Protein AF-A0AA39JRT5-F1 (afdb_monomer_lite)

Sequence (228 aa):
MVNWKDATIIAEQYLGVAKVTHFCAGVFLWEFLSTMDYEFTIYTRKRPFRWTLIIYLLTRYATLGAMLCYLIGFNDRIEFDCKAWLETTYAHHETAWDLASRTCIAKNTAENALNCITTFVTDFVLLLSMLSGILRTKNDQSLWRLLYRQGVVWTALATVAEVPELVRYFSSAALLVDTKLPWKIFLNLNLNDPMNLMFQPVAMTILNIAATRLYRDLALSASPNSMP

Foldseek 3Di:
DDDQPDPVNLLVLVVVLLVLLVVLLVLLVVLVVVLVVVVVCVVVVVDDDDPVVVVLVCLSVVLNVLSVLSNVQLDLPDDDDLVVSCCVNLNDFDWDQDPVNSHIDTPPCLVCVVVLVVVLVVLVVQLVVLVVVLVPDDDDPVVSCLSCVQPNVLSVVLSVLSVVLVLANCLVVVPPDPDPDPSVVSNPDPHHPSVNSNSVSVSSSSVSSSSSSSVSVVVLVPDPVPDD

Structure (mmCIF, N/CA/C/O backbone):
data_AF-A0AA39JRT5-F1
#
_entry.id   AF-A0AA39JRT5-F1
#
loop_
_atom_site.group_PDB
_atom_site.id
_atom_site.type_symbol
_atom_site.label_atom_id
_atom_site.label_alt_id
_atom_site.label_comp_id
_atom_site.label_asym_id
_atom_site.label_entity_id
_atom_site.label_seq_id
_atom_site.pdbx_PDB_ins_code
_atom_site.Cartn_x
_atom_site.Cartn_y
_atom_site.Cartn_z
_atom_site.occupancy
_atom_site.B_iso_or_equiv
_atom_site.auth_seq_id
_atom_site.auth_comp_id
_atom_site.auth_asym_id
_atom_site.auth_atom_id
_atom_site.pdbx_PDB_model_num
ATOM 1 N N . MET A 1 1 ? 15.170 -19.629 -26.206 1.00 62.22 1 MET A N 1
ATOM 2 C CA . MET A 1 1 ? 14.964 -19.124 -24.829 1.00 62.22 1 MET A CA 1
ATOM 3 C C . MET A 1 1 ? 14.633 -17.646 -24.933 1.00 62.22 1 MET A C 1
ATOM 5 O O . MET A 1 1 ? 15.277 -16.974 -25.726 1.00 62.22 1 MET A O 1
ATOM 9 N N . VAL A 1 2 ? 13.607 -17.166 -24.227 1.00 72.25 2 VAL A N 1
ATOM 10 C CA . VAL A 1 2 ? 13.198 -15.749 -24.260 1.00 72.25 2 VAL A CA 1
ATOM 11 C C . VAL A 1 2 ? 14.279 -14.897 -23.589 1.00 72.25 2 VAL A C 1
ATOM 13 O O . VAL A 1 2 ? 14.759 -15.258 -22.514 1.00 72.25 2 VAL A O 1
ATOM 16 N N . ASN A 1 3 ? 14.689 -13.795 -24.222 1.00 77.38 3 ASN A N 1
ATOM 17 C CA . ASN A 1 3 ? 15.657 -12.870 -23.637 1.00 77.38 3 ASN A CA 1
ATOM 18 C C . ASN A 1 3 ? 14.938 -11.861 -22.730 1.00 77.38 3 ASN A C 1
ATOM 20 O O . ASN A 1 3 ? 14.440 -10.846 -23.193 1.00 77.38 3 ASN A O 1
ATOM 24 N N . TRP A 1 4 ? 14.920 -12.120 -21.425 1.00 74.94 4 TRP A N 1
ATOM 25 C CA . TRP A 1 4 ? 14.256 -11.273 -20.423 1.00 74.94 4 TRP A CA 1
ATOM 26 C C . TRP A 1 4 ? 14.857 -9.870 -20.246 1.00 74.94 4 TRP A C 1
ATOM 28 O O . TRP A 1 4 ? 14.295 -9.062 -19.513 1.00 74.94 4 TRP A O 1
ATOM 38 N N . LYS A 1 5 ? 15.996 -9.585 -20.888 1.00 74.75 5 LYS A N 1
ATOM 39 C CA . LYS A 1 5 ? 16.650 -8.269 -20.888 1.00 74.75 5 LYS A CA 1
ATOM 40 C C . LYS A 1 5 ? 16.412 -7.483 -22.180 1.00 74.75 5 LYS A C 1
ATOM 42 O O . LYS A 1 5 ? 16.983 -6.408 -22.337 1.00 74.75 5 LYS A O 1
ATOM 47 N N . ASP A 1 6 ? 15.626 -8.017 -23.115 1.00 83.19 6 ASP A N 1
ATOM 48 C CA . ASP A 1 6 ? 15.288 -7.300 -24.341 1.00 83.19 6 ASP A CA 1
ATOM 49 C C . ASP A 1 6 ? 14.326 -6.142 -24.055 1.00 83.19 6 ASP A C 1
ATOM 51 O O . ASP A 1 6 ? 13.304 -6.339 -23.397 1.00 83.19 6 ASP A O 1
ATOM 55 N N . ALA A 1 7 ? 14.639 -4.953 -24.578 1.00 80.31 7 ALA A N 1
ATOM 56 C CA . ALA A 1 7 ? 13.930 -3.703 -24.296 1.00 80.31 7 ALA A CA 1
ATOM 57 C C . ALA A 1 7 ? 12.426 -3.789 -24.605 1.00 80.31 7 ALA A C 1
ATOM 59 O O .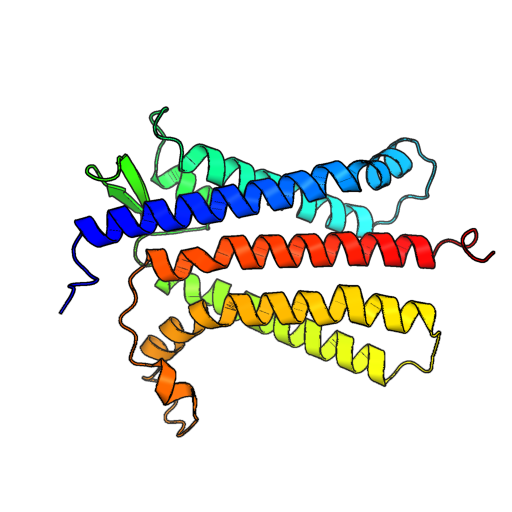 ALA A 1 7 ? 11.612 -3.249 -23.859 1.00 80.31 7 ALA A O 1
ATOM 60 N N . THR A 1 8 ? 12.055 -4.524 -25.659 1.00 81.81 8 THR A N 1
ATOM 61 C CA . THR A 1 8 ? 10.650 -4.718 -26.047 1.00 81.81 8 THR A CA 1
ATOM 62 C C . THR A 1 8 ? 9.861 -5.489 -24.984 1.00 81.81 8 THR A C 1
ATOM 64 O O . THR A 1 8 ? 8.770 -5.079 -24.596 1.00 81.81 8 THR A O 1
ATOM 67 N N . ILE A 1 9 ? 10.455 -6.546 -24.424 1.00 84.69 9 ILE A N 1
ATOM 68 C CA . ILE A 1 9 ? 9.854 -7.359 -23.361 1.00 84.69 9 ILE A CA 1
ATOM 69 C C . ILE A 1 9 ? 9.751 -6.550 -22.065 1.00 84.69 9 ILE A C 1
ATOM 71 O O . ILE A 1 9 ? 8.745 -6.642 -21.363 1.00 84.69 9 ILE A O 1
ATOM 75 N N . ILE A 1 10 ? 10.761 -5.729 -21.754 1.00 82.00 10 ILE A N 1
ATOM 76 C CA . ILE A 1 10 ? 10.726 -4.832 -20.589 1.00 82.00 10 ILE A CA 1
ATOM 77 C C . ILE A 1 10 ? 9.523 -3.884 -20.694 1.00 82.00 10 ILE A C 1
ATOM 79 O O . ILE A 1 10 ? 8.734 -3.788 -19.753 1.00 82.00 10 ILE A O 1
ATOM 83 N N . ALA A 1 11 ? 9.357 -3.227 -21.844 1.00 79.31 11 ALA A N 1
ATOM 84 C CA . ALA A 1 11 ? 8.251 -2.312 -22.115 1.00 79.31 11 ALA A CA 1
ATOM 85 C C . ALA A 1 11 ? 6.877 -2.990 -21.950 1.00 79.31 11 ALA A C 1
ATOM 87 O O . ALA A 1 11 ? 6.003 -2.467 -21.255 1.00 79.31 11 ALA A O 1
ATOM 88 N N . GLU A 1 12 ? 6.696 -4.187 -22.515 1.00 83.38 12 GLU A N 1
ATOM 89 C CA . GLU A 1 12 ? 5.461 -4.965 -22.353 1.00 83.38 12 GLU A CA 1
ATOM 90 C C . GLU A 1 12 ? 5.180 -5.332 -20.886 1.00 83.38 12 GLU A C 1
ATOM 92 O O . GLU A 1 12 ? 4.033 -5.284 -20.432 1.00 83.38 12 GLU A O 1
ATOM 97 N N . GLN A 1 13 ? 6.216 -5.654 -20.108 1.00 85.69 13 GLN A N 1
ATOM 98 C CA . GLN A 1 13 ? 6.079 -5.961 -18.684 1.00 85.69 13 GLN A CA 1
ATOM 99 C C . GLN A 1 13 ? 5.650 -4.739 -17.860 1.00 85.69 13 GLN A C 1
ATOM 101 O O . GLN A 1 13 ? 4.811 -4.886 -16.969 1.00 85.69 13 GLN A O 1
ATOM 106 N N . TYR A 1 14 ? 6.140 -3.534 -18.173 1.00 82.44 14 TYR A N 1
ATOM 107 C CA . TYR A 1 14 ? 5.684 -2.302 -17.513 1.00 82.44 14 TYR A CA 1
ATOM 108 C C . TYR A 1 14 ? 4.206 -2.003 -17.773 1.00 82.44 14 TYR A C 1
ATOM 110 O O . TYR A 1 14 ? 3.519 -1.529 -16.870 1.00 82.44 14 TYR A O 1
ATOM 118 N N . LEU A 1 15 ? 3.673 -2.347 -18.950 1.00 83.75 15 LEU A N 1
ATOM 119 C CA . LEU A 1 15 ? 2.225 -2.283 -19.187 1.00 83.75 15 LEU A CA 1
ATOM 120 C C . LEU A 1 15 ? 1.460 -3.253 -18.274 1.00 83.75 15 LEU A C 1
ATOM 122 O O . LEU A 1 15 ? 0.358 -2.944 -17.819 1.00 83.75 15 LEU A O 1
ATOM 126 N N . GLY A 1 16 ? 2.039 -4.421 -17.986 1.00 87.12 16 GLY A N 1
ATOM 127 C CA . GLY A 1 16 ? 1.523 -5.353 -16.984 1.00 87.12 16 GLY A CA 1
ATOM 128 C C . GLY A 1 16 ? 1.487 -4.736 -15.585 1.00 87.12 16 GLY A C 1
ATOM 129 O O . GLY A 1 16 ? 0.437 -4.758 -14.941 1.00 87.12 16 GLY A O 1
ATOM 130 N N . VAL A 1 17 ? 2.593 -4.121 -15.154 1.00 84.94 17 VAL A N 1
ATOM 131 C CA . VAL A 1 17 ? 2.682 -3.398 -13.872 1.00 84.94 17 VAL A CA 1
ATOM 132 C C . VAL A 1 17 ? 1.624 -2.301 -13.804 1.00 84.94 17 VAL A C 1
ATOM 134 O O . VAL A 1 17 ? 0.857 -2.261 -12.848 1.00 84.94 17 VAL A O 1
ATOM 137 N N . ALA A 1 18 ? 1.497 -1.476 -14.846 1.00 85.44 18 ALA A N 1
ATOM 138 C CA . ALA A 1 18 ? 0.488 -0.425 -14.905 1.00 85.44 18 ALA A CA 1
ATOM 139 C C . ALA A 1 18 ? -0.929 -0.990 -14.714 1.00 85.44 18 ALA A C 1
ATOM 141 O O . ALA A 1 18 ? -1.688 -0.469 -13.898 1.00 85.44 18 ALA A O 1
ATOM 142 N N . LYS A 1 19 ? -1.288 -2.085 -15.398 1.00 88.88 19 LYS A N 1
ATOM 143 C CA . LYS A 1 19 ? -2.608 -2.727 -15.254 1.00 88.88 19 LYS A CA 1
ATOM 144 C C . LYS A 1 19 ? -2.864 -3.237 -13.834 1.00 88.88 19 LYS A C 1
ATOM 146 O O . LYS A 1 19 ? -3.958 -3.024 -13.311 1.00 88.88 19 LYS A O 1
ATOM 151 N N . VAL A 1 20 ? -1.875 -3.877 -13.206 1.00 90.00 20 VAL A N 1
ATOM 152 C CA . VAL A 1 20 ? -1.981 -4.340 -11.810 1.00 90.00 20 VAL A CA 1
ATOM 153 C C . VAL A 1 20 ? -2.154 -3.153 -10.867 1.00 90.00 20 VAL A C 1
ATOM 155 O O . VAL A 1 20 ? -3.069 -3.157 -10.047 1.00 90.00 20 VAL A O 1
ATOM 158 N N . THR A 1 21 ? -1.352 -2.102 -11.033 1.00 88.94 21 THR A N 1
ATOM 159 C CA . THR A 1 21 ? -1.446 -0.882 -10.228 1.00 88.94 21 THR A CA 1
ATOM 160 C C . THR A 1 21 ? -2.815 -0.218 -10.359 1.00 88.94 21 THR A C 1
ATOM 162 O O . THR A 1 21 ? -3.401 0.153 -9.348 1.00 88.94 21 THR A O 1
ATOM 165 N N . HIS A 1 22 ? -3.381 -0.129 -11.567 1.00 90.06 22 HIS A N 1
ATOM 166 C CA . HIS A 1 22 ? -4.728 0.416 -11.778 1.00 90.06 22 HIS A CA 1
ATOM 167 C C . HIS A 1 22 ? -5.809 -0.427 -11.093 1.00 90.06 22 HIS A C 1
ATOM 169 O O . HIS A 1 22 ? -6.730 0.120 -10.484 1.00 90.06 22 HIS A O 1
ATOM 175 N N . PHE A 1 23 ? -5.695 -1.755 -11.162 1.00 93.50 23 PHE A N 1
ATOM 176 C CA . PHE A 1 23 ? -6.609 -2.653 -10.465 1.00 93.50 23 PHE A CA 1
ATOM 177 C C . PHE A 1 23 ? -6.532 -2.457 -8.943 1.00 93.50 23 PHE A C 1
ATOM 179 O O . PHE A 1 23 ? -7.558 -2.242 -8.295 1.00 93.50 23 PHE A O 1
ATOM 186 N N . CYS A 1 24 ? -5.321 -2.452 -8.379 1.00 92.12 24 CYS A N 1
ATOM 187 C CA . CYS A 1 24 ? -5.080 -2.192 -6.960 1.00 92.12 24 CYS A CA 1
ATOM 188 C C . CYS A 1 24 ? -5.594 -0.814 -6.528 1.00 92.12 24 CYS A C 1
ATOM 190 O O . CYS A 1 24 ? -6.249 -0.709 -5.494 1.00 92.12 24 CYS A O 1
ATOM 192 N N . ALA A 1 25 ? -5.379 0.223 -7.342 1.00 91.44 25 ALA A N 1
ATOM 193 C CA . ALA A 1 25 ? -5.886 1.566 -7.086 1.00 91.44 25 ALA A CA 1
ATOM 194 C C . ALA A 1 25 ? -7.421 1.602 -7.048 1.00 91.44 25 ALA A C 1
ATOM 196 O O . ALA A 1 25 ? -7.992 2.242 -6.170 1.00 91.44 25 ALA A O 1
ATOM 197 N N . GLY A 1 26 ? -8.100 0.875 -7.941 1.00 92.69 26 GLY A N 1
ATOM 198 C CA . GLY A 1 26 ? -9.558 0.734 -7.913 1.00 92.69 26 GLY A CA 1
ATOM 199 C C . GLY A 1 26 ? -10.064 0.041 -6.643 1.00 92.69 26 GLY A C 1
ATOM 200 O O . GLY A 1 26 ? -10.996 0.530 -6.006 1.00 92.69 26 GLY A O 1
ATOM 201 N N . VAL A 1 27 ? -9.421 -1.058 -6.234 1.00 93.69 27 VAL A N 1
ATOM 202 C CA . VAL A 1 27 ? -9.748 -1.776 -4.986 1.00 93.69 27 VAL A CA 1
ATOM 203 C C . VAL A 1 27 ? -9.516 -0.889 -3.760 1.00 93.69 27 VAL A C 1
ATOM 205 O O . VAL A 1 27 ? -10.364 -0.822 -2.870 1.00 93.69 27 VAL A O 1
ATOM 208 N N . PHE A 1 28 ? -8.392 -0.174 -3.724 1.00 92.25 28 PHE A N 1
ATOM 209 C CA . PHE A 1 28 ? -8.083 0.782 -2.669 1.00 92.25 28 PHE A CA 1
ATOM 210 C C . PHE A 1 28 ? -9.111 1.913 -2.622 1.00 92.25 28 PHE A C 1
ATOM 212 O O . PHE A 1 28 ? -9.599 2.245 -1.546 1.00 92.25 28 PHE A O 1
ATOM 219 N N . LEU A 1 29 ? -9.462 2.495 -3.772 1.00 93.06 29 LEU A N 1
ATOM 220 C CA . LEU A 1 29 ? -10.428 3.587 -3.855 1.00 93.06 29 LEU A CA 1
ATOM 221 C C . LEU A 1 29 ? -11.813 3.131 -3.394 1.00 93.06 29 LEU A C 1
ATOM 223 O O . LEU A 1 29 ? -12.484 3.858 -2.664 1.00 93.06 29 LEU A O 1
ATOM 227 N N . TRP A 1 30 ? -12.218 1.913 -3.760 1.00 94.00 30 TRP A N 1
ATOM 228 C CA . TRP A 1 30 ? -13.443 1.300 -3.256 1.00 94.00 30 TRP A CA 1
ATOM 229 C C . TRP A 1 30 ? -13.444 1.215 -1.726 1.00 94.00 30 TRP A C 1
ATOM 231 O O . TRP A 1 30 ? -14.400 1.656 -1.089 1.00 94.00 30 TRP A O 1
ATOM 241 N N . GLU A 1 31 ? -12.367 0.705 -1.121 1.00 93.00 31 GLU A N 1
ATOM 242 C CA . GLU A 1 31 ? -12.249 0.652 0.341 1.00 93.00 31 GLU A CA 1
ATOM 243 C C . GLU A 1 31 ? -12.155 2.032 0.989 1.00 93.00 31 GLU A C 1
ATOM 245 O O . GLU A 1 31 ? -12.705 2.268 2.065 1.00 93.00 31 GLU A O 1
ATOM 250 N N . PHE A 1 32 ? -11.502 2.984 0.330 1.00 92.31 32 PHE A N 1
ATOM 251 C CA . PHE A 1 32 ? -11.426 4.353 0.807 1.00 92.31 32 PHE A CA 1
ATOM 252 C C . PHE A 1 32 ? -12.816 4.996 0.853 1.00 92.31 32 PHE A C 1
ATOM 254 O O . PHE A 1 32 ? -13.166 5.619 1.852 1.00 92.31 32 PHE A O 1
ATOM 261 N N . LEU A 1 33 ? -13.633 4.833 -0.185 1.00 93.25 33 LEU A N 1
ATOM 262 C CA . LEU A 1 33 ? -14.974 5.414 -0.219 1.00 93.25 33 LEU A CA 1
ATOM 263 C C . LEU A 1 33 ? -15.929 4.694 0.741 1.00 93.25 33 LEU A C 1
ATOM 265 O O . LEU A 1 33 ? -16.662 5.351 1.477 1.00 93.25 33 LEU A O 1
ATOM 269 N N . SER A 1 34 ? -15.879 3.360 0.806 1.00 91.44 34 SER A N 1
ATOM 270 C CA . SER A 1 34 ? -16.770 2.568 1.667 1.00 91.44 34 SER A CA 1
ATOM 271 C C . SER A 1 34 ? -16.537 2.800 3.166 1.00 91.44 34 SER A C 1
ATOM 273 O O . SER A 1 34 ? -17.429 2.582 3.985 1.00 91.44 34 SER A O 1
ATOM 275 N N . THR A 1 35 ? -15.339 3.243 3.554 1.00 88.75 35 THR A N 1
ATOM 276 C CA . THR A 1 35 ? -14.972 3.474 4.958 1.00 88.75 35 THR A CA 1
ATOM 277 C C . THR A 1 35 ? -14.947 4.955 5.352 1.00 88.75 35 THR A C 1
ATOM 279 O O . THR A 1 35 ? -14.579 5.279 6.484 1.00 88.75 35 THR A O 1
ATOM 282 N N . MET A 1 36 ? -15.351 5.859 4.453 1.00 88.75 36 MET A N 1
ATOM 283 C CA . MET A 1 36 ? -15.374 7.309 4.689 1.00 88.75 36 MET A CA 1
ATOM 284 C C . MET A 1 36 ? -16.403 7.723 5.755 1.00 88.75 36 MET A C 1
ATOM 286 O O . MET A 1 36 ? -16.172 8.679 6.499 1.00 88.75 36 MET A O 1
A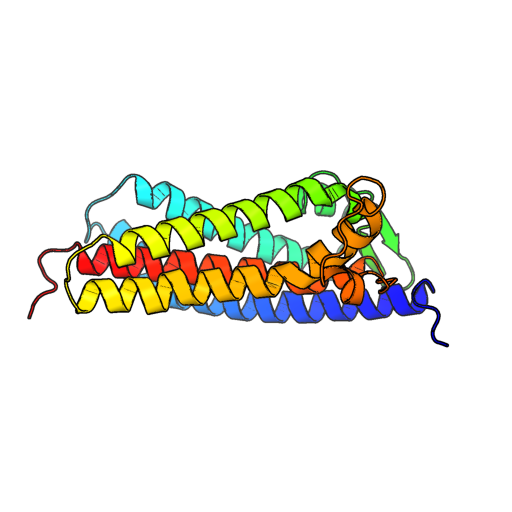TOM 290 N N . ASP A 1 37 ? -17.490 6.960 5.914 1.00 86.94 37 ASP A N 1
ATOM 291 C CA . ASP A 1 37 ? -18.526 7.213 6.927 1.00 86.94 37 ASP A CA 1
ATOM 292 C C . ASP A 1 37 ? -17.951 7.309 8.346 1.00 86.94 37 ASP A C 1
ATOM 294 O O . ASP A 1 37 ? -18.372 8.137 9.158 1.00 86.94 37 ASP A O 1
ATOM 298 N N . TYR A 1 38 ? -16.943 6.484 8.649 1.00 85.69 38 TYR A N 1
ATOM 299 C CA . TYR A 1 38 ? -16.294 6.481 9.955 1.00 85.69 38 TYR A CA 1
ATOM 300 C C . TYR A 1 38 ? -15.618 7.827 10.254 1.00 85.69 38 TYR A C 1
ATOM 302 O O . TYR A 1 38 ? -15.813 8.393 11.332 1.00 85.69 38 TYR A O 1
ATOM 310 N N . GLU A 1 39 ? -14.888 8.385 9.290 1.00 87.62 39 GLU A N 1
ATOM 311 C CA . GLU A 1 39 ? -14.202 9.675 9.431 1.00 87.62 39 GLU A CA 1
ATOM 312 C C . GLU A 1 39 ? -15.197 10.828 9.504 1.00 87.62 39 GLU A C 1
ATOM 314 O O . GLU A 1 39 ? -15.064 11.720 10.347 1.00 87.62 39 GLU A O 1
ATOM 319 N N . PHE A 1 40 ? -16.255 10.765 8.693 1.00 86.38 40 PHE A N 1
ATOM 320 C CA . PHE A 1 40 ? -17.313 11.766 8.713 1.00 86.38 40 PHE A CA 1
ATOM 321 C C . PHE A 1 40 ? -18.019 11.822 10.077 1.00 86.38 40 PHE A C 1
ATOM 323 O O . PHE A 1 40 ? -18.346 12.906 10.569 1.00 86.38 40 PHE A O 1
ATOM 330 N N . THR A 1 41 ? -18.191 10.681 10.761 1.00 85.25 41 THR A N 1
ATOM 331 C CA . THR A 1 41 ? -18.751 10.662 12.127 1.00 85.25 41 THR A CA 1
ATOM 332 C C . THR A 1 41 ? -17.849 11.347 13.159 1.00 85.25 41 THR A C 1
ATOM 334 O O . THR A 1 41 ? -18.345 11.910 14.136 1.00 85.25 41 THR A O 1
ATOM 337 N N . ILE A 1 42 ? -16.531 11.347 12.945 1.00 84.56 42 ILE A N 1
ATOM 338 C CA . ILE A 1 42 ? -15.576 12.042 13.814 1.00 84.56 42 ILE A CA 1
ATOM 339 C C . ILE A 1 42 ? -15.569 13.539 13.508 1.00 84.56 42 ILE A C 1
ATOM 341 O O . ILE A 1 42 ? -15.617 14.351 14.432 1.00 84.56 42 ILE A O 1
ATOM 345 N N . TYR A 1 43 ? -15.581 13.911 12.226 1.00 85.38 43 TYR A N 1
ATOM 346 C CA . TYR A 1 43 ? -15.657 15.310 11.807 1.00 85.38 43 TYR A CA 1
ATOM 347 C C . TYR A 1 43 ? -16.939 15.985 12.318 1.00 85.38 43 TYR A C 1
ATOM 349 O O . TYR A 1 43 ? -16.901 17.091 12.852 1.00 85.38 43 TYR A O 1
ATOM 357 N N . THR A 1 44 ? -18.067 15.267 12.283 1.00 86.62 44 THR A N 1
ATOM 358 C CA . THR A 1 44 ? -19.353 15.704 12.863 1.00 86.62 44 THR A CA 1
ATOM 359 C C . THR A 1 44 ? -19.409 15.624 14.398 1.00 86.62 44 THR A C 1
ATOM 361 O O . THR A 1 44 ? -20.481 15.768 14.982 1.00 86.62 44 THR A O 1
ATOM 364 N N . ARG A 1 45 ? -18.265 15.415 15.073 1.00 79.81 45 ARG A N 1
ATOM 365 C CA . ARG A 1 45 ? -18.104 15.341 16.539 1.00 79.81 45 ARG A CA 1
ATOM 366 C C . ARG A 1 45 ? -18.988 14.304 17.240 1.00 79.81 45 ARG A C 1
ATOM 368 O O . ARG A 1 45 ? -19.218 14.402 18.442 1.00 79.81 45 ARG A O 1
ATOM 375 N N . LYS A 1 46 ? -19.437 13.261 16.536 1.00 79.94 46 LYS A N 1
ATOM 376 C CA . LYS A 1 46 ? -20.198 12.160 17.153 1.00 79.94 46 LYS A CA 1
ATOM 377 C C . LYS A 1 46 ? -19.310 11.207 17.964 1.00 79.94 46 LYS A C 1
ATOM 379 O O . LYS A 1 46 ? -19.828 10.371 18.698 1.00 79.94 46 LYS A O 1
ATOM 384 N N . ARG A 1 47 ? -17.981 11.306 17.834 1.00 78.62 47 ARG A N 1
ATOM 385 C CA . ARG A 1 47 ? -16.981 10.486 18.541 1.00 7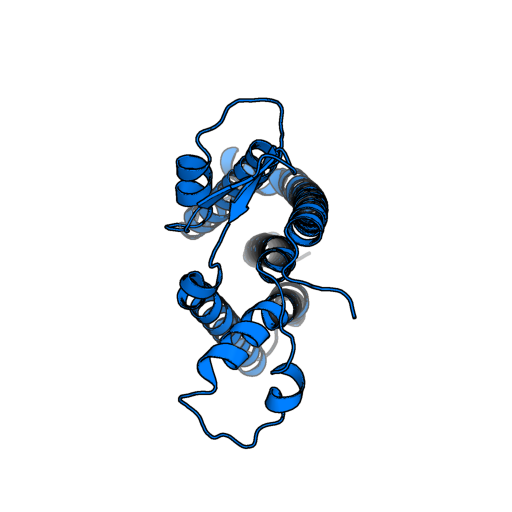8.62 47 ARG A CA 1
ATOM 386 C C . ARG A 1 47 ? -15.826 11.360 19.058 1.00 78.62 47 ARG A C 1
ATOM 388 O O . ARG A 1 47 ? -15.498 12.350 18.405 1.00 78.62 47 ARG A O 1
ATOM 395 N N . PRO A 1 48 ? -15.191 11.011 20.195 1.00 81.00 48 PRO A N 1
ATOM 396 C CA . PRO A 1 48 ? -14.073 11.777 20.740 1.00 81.00 48 PRO A CA 1
ATOM 397 C C . PRO A 1 48 ? -12.812 11.630 19.879 1.00 81.00 48 PRO A C 1
ATOM 399 O O . PRO A 1 48 ? -12.505 10.549 19.374 1.00 81.00 48 PRO A O 1
ATOM 402 N N . PHE A 1 49 ? -12.058 12.720 19.753 1.00 83.31 49 PHE A N 1
ATOM 403 C CA . PHE A 1 49 ? -10.775 12.737 19.055 1.00 83.31 49 PHE A CA 1
ATOM 404 C C . PHE A 1 49 ? -9.703 11.973 19.850 1.00 83.31 49 PHE A C 1
ATOM 406 O O . PHE A 1 49 ? -9.570 12.155 21.060 1.00 83.31 49 PHE A O 1
ATOM 413 N N . ARG A 1 50 ? -8.917 11.129 19.170 1.00 87.25 50 ARG A N 1
ATOM 414 C CA . ARG A 1 50 ? -7.767 10.401 19.737 1.00 87.25 50 ARG A CA 1
ATOM 415 C C . ARG A 1 50 ? -6.524 10.719 18.910 1.00 87.25 50 ARG A C 1
ATOM 417 O O . ARG A 1 50 ? -6.611 10.730 17.690 1.00 87.25 50 ARG A O 1
ATOM 424 N N . TRP A 1 51 ? -5.360 10.895 19.537 1.00 88.06 51 TRP A N 1
ATOM 425 C CA . TRP A 1 51 ? -4.109 11.201 18.820 1.00 88.06 51 TRP A CA 1
ATOM 426 C C . TRP A 1 51 ? -3.726 10.153 17.764 1.00 88.06 51 TRP A C 1
ATOM 428 O O . TRP A 1 51 ? -3.215 10.505 16.704 1.00 88.06 51 TRP A O 1
ATOM 438 N N . THR A 1 52 ? -4.048 8.877 17.998 1.00 89.31 52 THR A N 1
ATOM 439 C CA . THR A 1 52 ? -3.819 7.795 17.024 1.00 89.31 52 THR A CA 1
ATOM 440 C C . THR A 1 52 ? -4.620 7.965 15.729 1.00 89.31 52 THR A C 1
ATOM 442 O O . THR A 1 52 ? -4.261 7.375 14.715 1.00 89.31 52 THR A O 1
ATOM 445 N N . LEU A 1 53 ? -5.673 8.791 15.735 1.00 87.69 53 LEU A N 1
ATOM 446 C CA . LEU A 1 53 ? -6.444 9.126 14.541 1.00 87.69 53 LEU A CA 1
ATOM 447 C C . LEU A 1 53 ? -5.616 9.940 13.545 1.00 87.69 53 LEU A C 1
ATOM 449 O O . LEU A 1 53 ? -5.792 9.773 12.347 1.00 87.69 53 LEU A O 1
ATOM 453 N N . ILE A 1 54 ? -4.705 10.797 14.017 1.00 90.62 54 ILE A N 1
ATOM 454 C CA . ILE A 1 54 ? -3.856 11.599 13.124 1.00 90.62 54 ILE A CA 1
ATOM 455 C C . ILE A 1 54 ? -2.970 10.678 12.290 1.00 90.62 54 ILE A C 1
ATOM 457 O O . ILE A 1 54 ? -2.888 10.849 11.081 1.00 90.62 54 ILE A O 1
ATOM 461 N N . ILE A 1 55 ? -2.360 9.676 12.930 1.00 90.81 55 ILE A N 1
ATOM 462 C CA . ILE A 1 55 ? -1.519 8.681 12.254 1.00 90.81 55 ILE A CA 1
ATOM 463 C C . ILE A 1 55 ? -2.356 7.908 11.230 1.00 90.81 55 ILE A C 1
ATOM 465 O O . ILE A 1 55 ? -1.962 7.798 10.076 1.00 90.81 55 ILE A O 1
ATOM 469 N N . TYR A 1 56 ? -3.544 7.449 11.631 1.00 89.69 56 TYR A N 1
ATOM 470 C CA . TYR A 1 56 ? -4.486 6.765 10.745 1.00 89.69 56 TYR A CA 1
ATOM 471 C C . TYR A 1 56 ? -4.856 7.606 9.510 1.00 89.69 56 TYR A C 1
ATOM 473 O O . TYR A 1 56 ? -4.749 7.119 8.386 1.00 89.69 56 TYR A O 1
ATOM 481 N N . LEU A 1 57 ? -5.248 8.871 9.705 1.00 91.31 57 LEU A N 1
ATOM 482 C CA . LEU A 1 57 ? -5.599 9.776 8.609 1.00 91.31 57 LEU A CA 1
ATOM 483 C C . LEU A 1 57 ? -4.377 10.026 7.720 1.00 91.31 57 LEU A C 1
ATOM 485 O O . LEU A 1 57 ? -4.469 9.881 6.507 1.00 91.31 57 LEU A O 1
ATOM 489 N N . LEU A 1 58 ? -3.216 10.334 8.303 1.00 91.06 58 LEU A N 1
ATOM 490 C CA . LEU A 1 58 ? -1.991 10.599 7.550 1.00 91.06 58 LEU A CA 1
ATOM 491 C C . LEU A 1 58 ? -1.630 9.421 6.644 1.00 91.06 58 LEU A C 1
ATOM 493 O O . LEU A 1 58 ? -1.446 9.626 5.449 1.00 91.06 58 LEU A O 1
ATOM 497 N N . THR A 1 59 ? -1.591 8.194 7.168 1.00 88.50 59 THR A N 1
ATOM 498 C CA . THR A 1 59 ? -1.296 7.000 6.361 1.00 88.50 59 THR A CA 1
ATOM 499 C C . THR A 1 59 ? -2.328 6.802 5.250 1.00 88.50 59 THR A C 1
ATOM 501 O O . THR A 1 59 ? -1.971 6.504 4.109 1.00 88.50 59 THR A O 1
ATOM 504 N N . ARG A 1 60 ? -3.612 7.019 5.544 1.00 89.56 60 ARG A N 1
ATOM 505 C CA . ARG A 1 60 ? -4.701 6.829 4.582 1.00 89.56 60 ARG A CA 1
ATOM 506 C C . ARG A 1 60 ? -4.690 7.864 3.449 1.00 89.56 60 ARG A C 1
ATOM 508 O O . ARG A 1 60 ? -4.859 7.502 2.288 1.00 89.56 60 ARG A O 1
ATOM 515 N N . TYR A 1 61 ? -4.475 9.141 3.756 1.00 90.88 61 TYR A N 1
ATOM 516 C CA . TYR A 1 61 ? -4.395 10.196 2.738 1.00 90.88 61 TYR A CA 1
ATOM 517 C C . TYR A 1 61 ? -3.059 10.165 1.985 1.00 90.88 61 TYR A C 1
ATOM 519 O O . TYR A 1 61 ? -3.040 10.438 0.787 1.00 90.88 61 TYR A O 1
ATOM 527 N N . ALA A 1 62 ? -1.961 9.763 2.635 1.00 89.50 62 ALA A N 1
ATOM 528 C CA . ALA A 1 62 ? -0.675 9.563 1.967 1.00 89.50 62 ALA A CA 1
ATOM 529 C C . ALA A 1 62 ? -0.730 8.410 0.952 1.00 89.50 62 ALA A C 1
ATOM 531 O O . ALA A 1 62 ? -0.263 8.566 -0.172 1.00 89.50 62 ALA A O 1
ATOM 532 N N . THR A 1 63 ? -1.351 7.278 1.305 1.00 87.12 63 THR A N 1
ATOM 533 C CA . THR A 1 63 ? -1.533 6.146 0.376 1.00 87.12 63 THR A CA 1
ATOM 534 C C . THR A 1 63 ? -2.469 6.491 -0.782 1.00 87.12 63 THR A C 1
ATOM 536 O O . THR A 1 63 ? -2.193 6.105 -1.917 1.00 87.12 63 THR A O 1
ATOM 539 N N . LEU A 1 64 ? -3.521 7.281 -0.537 1.00 90.25 64 LEU A N 1
ATOM 540 C CA . LEU A 1 64 ? -4.369 7.815 -1.604 1.00 90.25 64 LEU A CA 1
ATOM 541 C C . LEU A 1 64 ? -3.577 8.735 -2.541 1.00 90.25 64 LEU A C 1
ATOM 543 O O . LEU A 1 64 ? -3.668 8.587 -3.757 1.00 90.25 64 LEU A O 1
ATOM 547 N N . GLY A 1 65 ? -2.768 9.641 -1.986 1.00 88.38 65 GLY A N 1
ATOM 548 C CA . GLY A 1 65 ? -1.870 10.498 -2.760 1.00 88.38 65 GLY A CA 1
ATOM 549 C C . GLY A 1 65 ? -0.902 9.688 -3.623 1.00 88.38 65 GLY A C 1
ATOM 550 O O . GLY A 1 65 ? -0.818 9.928 -4.822 1.00 88.38 65 GLY A O 1
ATOM 551 N N . ALA A 1 66 ? -0.254 8.670 -3.049 1.00 84.44 66 ALA A N 1
ATOM 552 C CA . ALA A 1 66 ? 0.647 7.778 -3.778 1.00 84.44 66 ALA A CA 1
ATOM 553 C C . ALA A 1 66 ? -0.066 7.038 -4.925 1.00 84.44 66 ALA A C 1
ATOM 555 O O . ALA A 1 66 ? 0.441 7.004 -6.043 1.00 84.44 66 ALA A O 1
ATOM 556 N N . MET A 1 67 ? -1.272 6.508 -4.691 1.00 83.94 67 MET A N 1
ATOM 557 C CA . MET A 1 67 ? -2.069 5.851 -5.736 1.00 83.94 67 MET A CA 1
ATOM 558 C C . MET A 1 67 ? -2.492 6.811 -6.853 1.00 83.94 67 MET A C 1
ATOM 560 O O . MET A 1 67 ? -2.435 6.442 -8.024 1.00 83.94 67 MET A O 1
ATOM 564 N N . LEU A 1 68 ? -2.859 8.052 -6.529 1.00 86.31 68 LEU A N 1
ATOM 565 C CA . LEU A 1 68 ? -3.136 9.072 -7.543 1.00 86.31 68 LEU A CA 1
ATOM 566 C C . LEU A 1 68 ? -1.882 9.424 -8.350 1.00 86.31 68 LEU A C 1
ATOM 568 O O . LEU A 1 68 ? -1.960 9.510 -9.575 1.00 86.31 68 LEU A O 1
ATOM 572 N N . CYS A 1 69 ? -0.727 9.563 -7.693 1.00 81.94 69 CYS A N 1
ATOM 573 C CA . CYS A 1 69 ? 0.551 9.765 -8.374 1.00 81.94 69 CYS A CA 1
ATOM 574 C C . CYS A 1 69 ? 0.849 8.617 -9.344 1.00 81.94 69 CYS A C 1
ATOM 576 O O . CYS A 1 69 ? 1.245 8.883 -10.478 1.00 81.94 69 CYS A O 1
ATOM 578 N N . TYR A 1 70 ? 0.596 7.362 -8.957 1.00 79.81 70 TYR A N 1
ATOM 579 C CA . TYR A 1 70 ? 0.743 6.218 -9.857 1.00 79.81 70 TYR A CA 1
ATOM 580 C C . TYR A 1 70 ? -0.168 6.300 -11.080 1.00 79.81 70 TYR A C 1
ATOM 582 O O . TYR A 1 70 ? 0.300 6.136 -12.205 1.00 79.81 70 TYR A O 1
ATOM 590 N N . LEU A 1 71 ? -1.457 6.582 -10.880 1.00 82.56 71 LEU A N 1
ATOM 591 C CA . LEU A 1 71 ? -2.427 6.677 -11.975 1.00 82.56 71 LEU A CA 1
ATOM 592 C C . LEU A 1 71 ? -2.080 7.794 -12.967 1.00 82.56 71 LEU A C 1
ATOM 594 O O . LEU A 1 71 ? -2.261 7.625 -14.170 1.00 82.56 71 LEU A O 1
ATOM 598 N N . ILE A 1 72 ? -1.573 8.924 -12.471 1.00 79.81 72 ILE A N 1
ATOM 599 C CA . ILE A 1 72 ? -1.151 10.050 -13.310 1.00 79.81 72 ILE A CA 1
ATOM 600 C C . ILE A 1 72 ? 0.132 9.703 -14.072 1.00 79.81 72 ILE A C 1
ATOM 602 O O . ILE A 1 72 ? 0.210 9.964 -15.269 1.00 79.81 72 ILE A O 1
ATOM 606 N N . GLY A 1 73 ? 1.115 9.089 -13.409 1.00 73.31 73 GLY A N 1
ATOM 607 C CA . GLY A 1 73 ? 2.414 8.785 -14.015 1.00 73.31 73 GLY A CA 1
ATOM 608 C C . GLY A 1 73 ? 2.378 7.727 -15.114 1.00 73.31 73 GLY A C 1
ATOM 609 O O . GLY A 1 73 ? 3.189 7.774 -16.033 1.00 73.31 73 GLY A O 1
ATOM 610 N N . PHE A 1 74 ? 1.418 6.801 -15.060 1.00 73.94 74 PHE A N 1
ATOM 611 C CA . PHE A 1 74 ? 1.196 5.810 -16.118 1.00 73.94 74 PHE A CA 1
ATOM 612 C C . PHE A 1 74 ? 0.238 6.291 -17.227 1.00 73.94 74 PHE A C 1
ATOM 614 O O . PHE A 1 74 ? -0.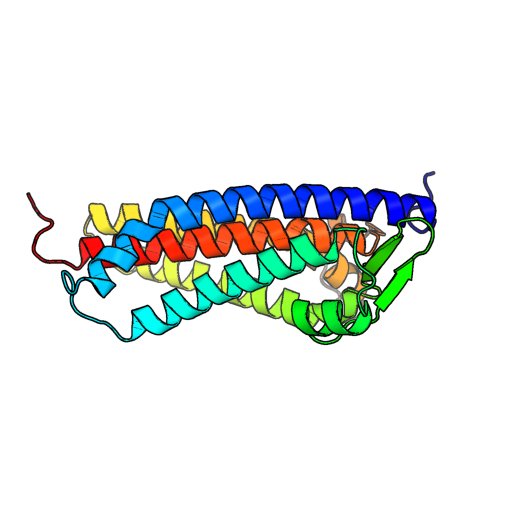145 5.488 -18.075 1.00 73.94 74 PHE A O 1
ATOM 621 N N . ASN A 1 75 ? -0.189 7.561 -17.226 1.00 73.50 75 ASN A N 1
ATOM 622 C CA . ASN A 1 75 ? -1.110 8.106 -18.225 1.00 73.50 75 ASN A CA 1
ATOM 623 C C . ASN A 1 75 ? -0.380 8.988 -19.255 1.00 73.50 75 ASN A C 1
ATOM 625 O O . ASN A 1 75 ? -0.044 10.137 -18.978 1.00 73.50 75 ASN A O 1
ATOM 629 N N . ASP A 1 76 ? -0.234 8.472 -20.477 1.00 61.31 76 ASP A N 1
ATOM 630 C CA . ASP A 1 76 ? 0.559 9.017 -21.599 1.00 61.31 76 ASP A CA 1
ATOM 631 C C . ASP A 1 76 ? 0.145 10.405 -22.142 1.00 61.31 76 ASP A C 1
ATOM 633 O O . ASP A 1 76 ? 0.647 10.846 -23.178 1.00 61.31 76 ASP A O 1
ATOM 637 N N . ARG A 1 77 ? -0.828 11.095 -21.536 1.00 56.84 77 ARG A N 1
ATOM 638 C CA . ARG A 1 77 ? -1.453 12.282 -22.150 1.00 56.84 77 ARG A CA 1
ATOM 639 C C . ARG A 1 77 ? -0.799 13.619 -21.814 1.00 56.84 77 ARG A C 1
ATOM 641 O O . ARG A 1 77 ? -1.246 14.634 -22.344 1.00 56.84 77 ARG A O 1
ATOM 648 N N . ILE A 1 78 ? 0.198 13.652 -20.937 1.00 61.09 78 ILE A N 1
ATOM 649 C CA . ILE A 1 78 ? 0.795 14.898 -20.450 1.00 61.09 78 ILE A CA 1
ATOM 650 C C . ILE A 1 78 ? 2.321 14.729 -20.425 1.00 61.09 78 ILE A C 1
ATOM 652 O O . ILE A 1 78 ? 2.824 13.713 -19.949 1.00 61.09 78 ILE A O 1
ATOM 656 N N . GL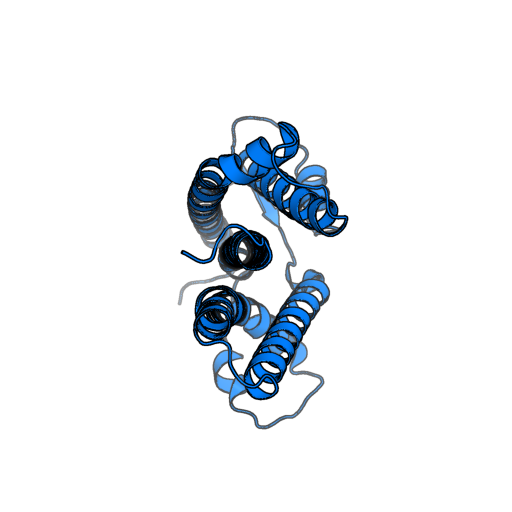U A 1 79 ? 3.057 15.709 -20.956 1.00 61.56 79 GLU A N 1
ATOM 657 C CA . GLU A 1 79 ? 4.517 15.783 -20.816 1.00 61.56 79 GLU A CA 1
ATOM 658 C C . GLU A 1 79 ? 4.852 16.020 -19.337 1.00 61.56 79 GLU A C 1
ATOM 660 O O . GLU A 1 79 ? 4.596 17.096 -18.797 1.00 61.56 79 GLU A O 1
ATOM 665 N N . PHE A 1 80 ? 5.379 14.999 -18.662 1.00 67.75 80 PHE A N 1
ATOM 666 C CA . PHE A 1 80 ? 5.778 15.072 -17.259 1.00 67.75 80 PHE A CA 1
ATOM 667 C C . PHE A 1 80 ? 7.278 14.822 -17.107 1.00 67.75 80 PHE A C 1
ATOM 669 O O . PHE A 1 80 ? 7.845 13.948 -17.765 1.00 67.75 80 PHE A O 1
ATOM 676 N N . ASP A 1 81 ? 7.914 15.544 -16.181 1.00 76.00 81 ASP A N 1
ATOM 677 C CA . ASP A 1 81 ? 9.292 15.275 -15.776 1.00 76.00 81 ASP A CA 1
ATOM 678 C C . ASP A 1 81 ? 9.381 13.917 -15.077 1.00 76.00 81 ASP A C 1
ATOM 680 O O . ASP A 1 81 ? 9.104 13.766 -13.884 1.00 76.00 81 ASP A O 1
ATOM 684 N N . CYS A 1 82 ? 9.808 12.918 -15.845 1.00 75.19 82 CYS A N 1
ATOM 685 C CA . CYS A 1 82 ? 9.902 11.531 -15.413 1.00 75.19 82 CYS A CA 1
ATOM 686 C C . CYS A 1 82 ? 10.697 11.349 -14.118 1.00 75.19 82 CYS A C 1
ATOM 688 O O . CYS A 1 82 ? 10.326 10.582 -13.228 1.00 75.19 82 CYS A O 1
ATOM 690 N N . LYS A 1 83 ? 11.784 12.116 -14.007 1.00 74.44 83 LYS A N 1
ATOM 691 C CA . LYS A 1 83 ? 12.657 12.135 -12.841 1.00 74.44 83 LYS A CA 1
ATOM 692 C C . LYS A 1 83 ? 11.929 12.649 -11.599 1.00 74.44 83 LYS A C 1
ATOM 694 O O . LYS A 1 83 ? 11.973 11.995 -10.564 1.00 74.44 83 LYS A O 1
ATOM 699 N N . ALA A 1 84 ? 11.225 13.777 -11.714 1.00 75.38 84 ALA A N 1
ATOM 700 C CA . ALA A 1 84 ? 10.503 14.378 -10.595 1.00 75.38 84 ALA A CA 1
ATOM 701 C C . ALA A 1 84 ? 9.381 13.458 -10.090 1.00 75.38 84 ALA A C 1
ATOM 703 O O . ALA A 1 84 ? 9.198 13.300 -8.884 1.00 75.38 84 ALA A O 1
ATOM 704 N N . TRP A 1 85 ? 8.661 12.799 -11.000 1.00 76.94 85 TRP A N 1
ATOM 705 C CA . TRP A 1 85 ? 7.614 11.843 -10.640 1.00 76.94 85 TRP A CA 1
ATOM 706 C C . TRP A 1 85 ? 8.156 10.613 -9.890 1.00 76.94 85 TRP A C 1
ATOM 708 O O . TRP A 1 85 ? 7.627 10.234 -8.845 1.00 76.94 85 TRP A O 1
ATOM 718 N N . LEU A 1 86 ? 9.237 10.002 -10.376 1.00 73.00 86 LEU A N 1
ATOM 719 C CA . LEU A 1 86 ? 9.826 8.817 -9.740 1.00 73.00 86 LEU A CA 1
ATOM 720 C C . LEU A 1 86 ? 10.522 9.140 -8.414 1.00 73.00 86 LEU A C 1
ATOM 722 O O . LEU A 1 86 ? 10.375 8.382 -7.456 1.00 73.00 86 LEU A O 1
ATOM 726 N N . GLU A 1 87 ? 11.217 10.276 -8.320 1.00 71.00 87 GLU A N 1
ATOM 727 C CA . GLU A 1 87 ? 11.824 10.730 -7.063 1.00 71.00 87 GLU A CA 1
ATOM 728 C C . GLU A 1 87 ? 10.767 11.008 -5.990 1.00 71.00 87 GLU A C 1
ATOM 730 O O . GLU A 1 87 ? 10.945 10.601 -4.843 1.00 71.00 87 GLU A O 1
ATOM 735 N N . THR A 1 88 ? 9.651 11.646 -6.357 1.00 70.50 88 THR A N 1
ATOM 736 C CA . THR A 1 88 ? 8.551 11.918 -5.416 1.00 70.50 88 THR A CA 1
ATOM 737 C C . THR A 1 88 ? 7.804 10.656 -4.991 1.00 70.50 88 THR A C 1
ATOM 739 O O . THR A 1 88 ? 7.326 10.589 -3.861 1.00 70.50 88 THR A O 1
ATOM 742 N N . THR A 1 89 ? 7.716 9.651 -5.862 1.00 70.06 89 THR A N 1
ATOM 743 C CA . THR A 1 89 ? 6.919 8.445 -5.605 1.00 70.06 89 THR A CA 1
ATOM 744 C C . THR A 1 89 ? 7.693 7.370 -4.842 1.00 70.06 89 THR A C 1
ATOM 746 O O . THR A 1 89 ? 7.122 6.702 -3.982 1.00 70.06 89 THR A O 1
ATOM 749 N N . TYR A 1 90 ? 8.988 7.210 -5.121 1.00 65.88 90 TYR A N 1
ATOM 750 C CA . TYR A 1 90 ? 9.773 6.086 -4.606 1.00 65.88 90 TYR A CA 1
ATOM 751 C C . TYR A 1 90 ? 11.052 6.470 -3.848 1.00 65.88 90 TYR A C 1
ATOM 753 O O . TYR A 1 90 ? 11.728 5.571 -3.364 1.00 65.88 90 TYR A O 1
ATOM 761 N N . ALA A 1 91 ? 11.351 7.766 -3.693 1.00 56.91 91 ALA A N 1
ATOM 762 C CA . ALA A 1 91 ? 12.576 8.299 -3.085 1.00 56.91 91 ALA A CA 1
ATOM 763 C C . ALA A 1 91 ? 13.872 7.765 -3.739 1.00 56.91 91 ALA A C 1
ATOM 765 O O . ALA A 1 91 ? 14.317 6.661 -3.464 1.00 56.91 91 ALA A O 1
ATOM 766 N N . HIS A 1 92 ? 14.506 8.603 -4.570 1.00 52.12 92 HIS A N 1
ATOM 767 C CA . HIS A 1 92 ? 15.786 8.349 -5.257 1.00 52.12 92 HIS A CA 1
ATOM 768 C C . HIS A 1 92 ? 15.858 7.031 -6.054 1.00 52.12 92 HIS A C 1
ATOM 770 O O . HIS A 1 92 ? 16.373 6.023 -5.585 1.00 52.12 92 HIS A O 1
ATOM 776 N N . HIS A 1 93 ? 15.421 7.078 -7.315 1.00 62.34 93 HIS A N 1
ATOM 777 C CA . HIS A 1 93 ? 15.643 6.007 -8.289 1.00 62.34 93 HIS A CA 1
ATOM 778 C C . HIS A 1 93 ? 16.394 6.519 -9.515 1.00 62.34 93 HIS A C 1
ATOM 780 O O . HIS A 1 93 ? 16.172 7.648 -9.959 1.00 62.34 93 HIS A O 1
ATOM 786 N N . GLU A 1 94 ? 17.226 5.666 -10.116 1.00 64.12 94 GLU A N 1
ATOM 787 C CA . GLU A 1 94 ? 17.671 5.883 -11.488 1.00 64.12 94 GLU A CA 1
ATOM 788 C C . GLU A 1 94 ? 16.476 5.736 -12.435 1.00 64.12 94 GLU A C 1
ATOM 790 O O . GLU A 1 94 ? 15.725 4.758 -12.400 1.00 64.12 94 GLU A O 1
ATOM 795 N N . THR A 1 95 ? 16.277 6.738 -13.285 1.00 69.62 95 THR A N 1
ATOM 796 C CA . THR A 1 95 ? 15.116 6.811 -14.175 1.00 69.62 95 THR A CA 1
ATOM 797 C C . THR A 1 95 ? 15.569 6.844 -15.621 1.00 69.62 95 THR A C 1
ATOM 799 O O . THR A 1 95 ? 16.605 7.423 -15.956 1.00 69.62 95 THR A O 1
ATOM 802 N N . ALA A 1 96 ? 14.791 6.219 -16.498 1.00 70.81 96 ALA A N 1
ATOM 803 C CA . ALA A 1 96 ? 14.935 6.408 -17.929 1.00 70.81 96 ALA A CA 1
ATOM 804 C C . ALA A 1 96 ? 13.562 6.588 -18.567 1.00 70.81 96 ALA A C 1
ATOM 806 O O . ALA A 1 96 ? 12.639 5.815 -18.311 1.00 70.81 96 ALA A O 1
ATOM 807 N N . TRP A 1 97 ? 13.455 7.602 -19.420 1.00 72.31 97 TRP A N 1
ATOM 808 C CA . TRP A 1 97 ? 12.329 7.726 -20.330 1.00 72.31 97 TRP A CA 1
ATOM 809 C C . TRP A 1 97 ? 12.501 6.719 -21.465 1.00 72.31 97 TRP A C 1
ATOM 811 O O . TRP A 1 97 ? 13.551 6.716 -22.114 1.00 72.31 97 TRP A O 1
ATOM 821 N N . ASP A 1 98 ? 11.500 5.870 -21.694 1.00 69.81 98 ASP A N 1
ATOM 822 C CA . ASP A 1 98 ? 11.498 4.965 -22.839 1.00 69.81 98 ASP A CA 1
ATOM 823 C C . ASP A 1 98 ? 10.561 5.461 -23.939 1.00 69.81 98 ASP A C 1
ATOM 825 O O . ASP A 1 98 ? 9.389 5.773 -23.718 1.00 69.81 98 ASP A O 1
ATOM 829 N N . LEU A 1 99 ? 11.094 5.527 -25.157 1.00 71.81 99 LEU A N 1
ATOM 830 C CA . LEU A 1 99 ? 10.359 6.029 -26.312 1.00 71.81 99 LEU A CA 1
ATOM 831 C C . LEU A 1 99 ? 9.402 4.972 -26.885 1.00 71.81 99 LEU A C 1
ATOM 833 O O . LEU A 1 99 ? 8.416 5.338 -27.524 1.00 71.81 99 LEU A O 1
ATOM 837 N N . ALA A 1 100 ? 9.685 3.680 -26.667 1.00 68.50 100 ALA A N 1
ATOM 838 C CA . ALA A 1 100 ? 8.881 2.581 -27.196 1.00 68.50 100 ALA A CA 1
ATOM 839 C C . ALA A 1 100 ? 7.588 2.380 -26.395 1.00 68.50 100 ALA A C 1
ATOM 841 O O . ALA A 1 100 ? 6.519 2.263 -26.993 1.00 68.50 100 ALA A O 1
ATOM 842 N N . SER A 1 101 ? 7.663 2.399 -25.061 1.00 65.12 101 SER A N 1
ATOM 843 C CA . SER A 1 101 ? 6.479 2.330 -24.198 1.00 65.12 101 SER A CA 1
ATOM 844 C C . SER A 1 101 ? 5.822 3.682 -23.923 1.00 65.12 101 SER A C 1
ATOM 846 O O . SER A 1 101 ? 4.702 3.685 -23.429 1.00 65.12 101 SER A O 1
ATOM 848 N N . ARG A 1 102 ? 6.490 4.809 -24.227 1.00 71.19 102 ARG A N 1
ATOM 849 C CA . ARG A 1 102 ? 6.079 6.179 -23.843 1.00 71.19 102 ARG A CA 1
ATOM 850 C C . ARG A 1 102 ? 5.852 6.355 -22.337 1.00 71.19 102 ARG A C 1
ATOM 852 O O . ARG A 1 102 ? 5.082 7.214 -21.923 1.00 71.19 102 ARG A O 1
ATOM 859 N N . THR A 1 103 ? 6.543 5.564 -21.523 1.00 69.31 103 THR A N 1
ATOM 860 C CA . THR A 1 103 ? 6.390 5.575 -20.068 1.00 69.31 103 THR A CA 1
ATOM 861 C C . THR A 1 103 ? 7.719 5.772 -19.352 1.00 69.31 103 THR A C 1
ATOM 863 O O . THR A 1 103 ? 8.809 5.547 -19.886 1.00 69.31 103 THR A O 1
ATOM 866 N N . CYS A 1 104 ? 7.611 6.185 -18.092 1.00 77.31 104 CYS A N 1
ATOM 867 C CA . CYS A 1 104 ? 8.722 6.243 -17.161 1.00 77.31 104 CYS A CA 1
ATOM 868 C C . CYS A 1 104 ? 9.119 4.861 -16.661 1.00 77.31 104 CYS A C 1
ATOM 870 O O . CYS A 1 104 ? 8.334 4.185 -15.995 1.00 77.31 104 CYS A O 1
ATOM 872 N N . ILE A 1 105 ? 10.366 4.475 -16.922 1.00 76.12 105 ILE A N 1
ATOM 873 C CA . ILE A 1 105 ? 10.923 3.207 -16.470 1.00 76.12 105 ILE A CA 1
ATOM 874 C C . ILE A 1 105 ? 11.849 3.463 -15.279 1.00 76.12 105 ILE A C 1
ATOM 876 O O . ILE A 1 105 ? 12.844 4.187 -15.382 1.00 76.12 105 ILE A O 1
ATOM 880 N N . ALA A 1 106 ? 11.520 2.841 -14.146 1.00 77.50 106 ALA A N 1
ATOM 881 C CA . ALA A 1 106 ? 12.414 2.756 -12.998 1.00 77.50 106 ALA A CA 1
ATOM 882 C C . ALA A 1 106 ? 13.523 1.748 -13.308 1.00 77.50 106 ALA A C 1
ATOM 884 O O . ALA A 1 106 ? 13.235 0.577 -13.545 1.00 77.50 106 ALA A O 1
ATOM 885 N N . LYS A 1 107 ? 14.777 2.192 -13.305 1.00 75.19 107 LYS A N 1
ATOM 886 C CA . LYS A 1 107 ? 15.938 1.320 -13.479 1.00 75.19 107 LYS A CA 1
ATOM 887 C C . LYS A 1 107 ? 16.583 1.038 -12.135 1.00 75.19 107 LYS A C 1
ATOM 889 O O . LYS A 1 107 ? 16.429 1.801 -11.184 1.00 75.19 107 LYS A O 1
ATOM 894 N N . ASN A 1 108 ? 17.314 -0.072 -12.081 1.00 72.62 108 ASN A N 1
ATOM 895 C CA . ASN A 1 108 ? 18.155 -0.413 -10.941 1.00 72.62 108 ASN A CA 1
ATOM 896 C C . ASN A 1 108 ? 17.364 -0.438 -9.618 1.00 72.62 108 ASN A C 1
ATOM 898 O O . ASN A 1 108 ? 17.824 0.011 -8.571 1.00 72.62 108 ASN A O 1
ATOM 902 N N . THR A 1 109 ? 16.151 -1.009 -9.648 1.00 71.19 109 THR A N 1
ATOM 903 C CA . THR A 1 109 ? 15.267 -1.133 -8.472 1.00 71.19 109 THR A CA 1
ATOM 904 C C . THR A 1 109 ? 15.936 -1.882 -7.308 1.00 71.19 109 THR A C 1
ATOM 906 O O . THR A 1 109 ? 15.488 -1.789 -6.170 1.00 71.19 109 THR A O 1
ATOM 909 N N . ALA A 1 110 ? 17.039 -2.589 -7.576 1.00 64.75 110 ALA A N 1
ATOM 910 C CA . ALA A 1 110 ? 17.882 -3.230 -6.575 1.00 64.75 110 ALA A CA 1
ATOM 911 C C . ALA A 1 110 ? 18.469 -2.255 -5.536 1.00 64.75 110 ALA A C 1
ATOM 913 O O . ALA A 1 110 ? 18.711 -2.673 -4.407 1.00 64.75 110 ALA A O 1
ATOM 914 N N . GLU A 1 111 ? 18.659 -0.973 -5.860 1.00 67.75 111 GLU A N 1
ATOM 915 C CA . GLU A 1 111 ? 19.135 0.022 -4.884 1.00 67.75 111 GLU A CA 1
ATOM 916 C C . GLU A 1 111 ? 18.115 0.286 -3.768 1.00 67.75 111 GLU A C 1
ATOM 918 O O . GLU A 1 111 ? 18.487 0.573 -2.631 1.00 67.75 111 GLU A O 1
ATOM 923 N N . ASN A 1 112 ? 16.827 0.061 -4.043 1.00 67.25 112 ASN A N 1
ATOM 924 C CA . ASN A 1 112 ? 15.752 0.194 -3.062 1.00 67.25 112 ASN A CA 1
ATOM 925 C C . ASN A 1 112 ? 15.604 -1.039 -2.148 1.00 67.25 112 ASN A C 1
ATOM 927 O O . ASN A 1 112 ? 14.649 -1.160 -1.376 1.00 67.25 112 ASN A O 1
ATOM 931 N N . ALA A 1 113 ? 16.557 -1.972 -2.211 1.00 69.31 113 ALA A N 1
ATOM 932 C CA . ALA A 1 113 ? 16.531 -3.185 -1.409 1.00 69.31 113 ALA A CA 1
ATOM 933 C C . ALA A 1 113 ? 16.493 -2.905 0.096 1.00 69.31 113 ALA A C 1
ATOM 935 O O . ALA A 1 113 ? 15.855 -3.651 0.830 1.00 69.31 113 ALA A O 1
ATOM 936 N N . LEU A 1 114 ? 17.129 -1.827 0.568 1.00 72.00 114 LEU A N 1
ATOM 937 C CA . LEU A 1 114 ? 17.097 -1.473 1.989 1.00 72.00 114 LEU A CA 1
ATOM 938 C C . LEU A 1 114 ? 15.679 -1.159 2.471 1.00 72.00 114 LEU A C 1
ATOM 940 O O . LEU A 1 114 ? 15.296 -1.628 3.542 1.00 72.00 114 LEU A O 1
ATOM 944 N N . ASN A 1 115 ? 14.886 -0.431 1.682 1.00 76.31 115 ASN A N 1
ATOM 945 C CA . ASN A 1 115 ? 13.497 -0.142 2.035 1.00 76.31 115 ASN A CA 1
ATOM 946 C C . ASN A 1 115 ? 12.652 -1.419 1.994 1.00 76.31 115 ASN A C 1
ATOM 948 O O . ASN A 1 115 ? 11.916 -1.676 2.939 1.00 76.31 115 ASN A O 1
ATOM 952 N N . CYS A 1 116 ? 12.830 -2.264 0.973 1.00 75.25 116 CYS A N 1
ATOM 953 C CA . CYS A 1 116 ? 12.136 -3.553 0.866 1.00 75.25 116 CYS A CA 1
ATOM 954 C C . CYS A 1 116 ? 12.446 -4.485 2.059 1.00 75.25 116 CYS A C 1
ATOM 956 O O . CYS A 1 116 ? 11.537 -5.003 2.703 1.00 75.25 116 CYS A O 1
ATOM 958 N N . ILE A 1 117 ? 13.724 -4.634 2.432 1.00 77.56 117 ILE A N 1
ATOM 959 C CA . ILE A 1 117 ? 14.144 -5.429 3.601 1.00 77.56 117 ILE A CA 1
ATOM 960 C C . ILE A 1 117 ? 13.577 -4.835 4.885 1.00 77.56 117 ILE A C 1
ATOM 962 O O . ILE A 1 117 ? 13.101 -5.576 5.742 1.00 77.56 117 ILE A O 1
ATOM 966 N N . THR A 1 118 ? 13.634 -3.509 5.027 1.00 81.88 118 THR A N 1
ATOM 967 C CA . THR A 1 118 ? 13.116 -2.827 6.215 1.00 81.88 118 THR A CA 1
ATOM 968 C C . THR A 1 118 ? 11.626 -3.096 6.370 1.00 81.88 118 THR A C 1
ATOM 970 O O . THR A 1 118 ? 11.223 -3.542 7.441 1.00 81.88 118 THR A O 1
ATOM 973 N N . THR A 1 119 ? 10.832 -2.912 5.313 1.00 81.25 119 THR A N 1
ATOM 974 C CA . THR A 1 119 ? 9.385 -3.160 5.336 1.00 81.25 119 THR A CA 1
ATOM 975 C C . THR A 1 119 ? 9.070 -4.612 5.685 1.00 81.25 119 THR A C 1
ATOM 977 O O . THR A 1 119 ? 8.337 -4.867 6.643 1.00 81.25 119 THR A O 1
ATOM 980 N N . PHE A 1 120 ? 9.721 -5.572 5.029 1.00 84.06 120 PHE A N 1
ATOM 981 C CA . PHE A 1 120 ? 9.497 -6.986 5.320 1.00 84.06 120 PHE A CA 1
ATOM 982 C C . PHE A 1 120 ? 9.844 -7.356 6.767 1.00 84.06 120 PHE A C 1
ATOM 984 O O . PHE A 1 120 ? 9.101 -8.073 7.442 1.00 84.06 120 PHE A O 1
ATOM 991 N N . VAL A 1 121 ? 10.982 -6.868 7.273 1.00 85.62 121 VAL A N 1
ATOM 992 C CA . VAL A 1 121 ? 11.387 -7.097 8.665 1.00 85.62 121 VAL A CA 1
ATOM 993 C C . VAL A 1 121 ? 10.381 -6.456 9.615 1.00 85.62 121 VAL A C 1
ATOM 995 O O . VAL A 1 121 ? 10.013 -7.085 10.608 1.00 85.62 121 VAL A O 1
ATOM 998 N N . THR A 1 122 ? 9.900 -5.243 9.324 1.00 88.81 122 THR A N 1
ATOM 999 C CA . THR A 1 122 ? 8.880 -4.596 10.155 1.00 88.81 122 THR A CA 1
ATOM 1000 C C . THR A 1 122 ? 7.583 -5.390 10.179 1.00 88.81 122 THR A C 1
ATOM 1002 O O . THR A 1 122 ? 7.066 -5.640 11.266 1.00 88.81 122 THR A O 1
ATOM 1005 N N . ASP A 1 123 ? 7.106 -5.882 9.040 1.00 88.06 123 ASP A N 1
ATOM 1006 C CA . ASP A 1 123 ? 5.884 -6.680 8.968 1.00 88.06 123 ASP A CA 1
ATOM 1007 C C . ASP A 1 123 ? 6.031 -8.015 9.697 1.00 88.06 123 ASP A C 1
ATOM 1009 O O . ASP A 1 123 ? 5.141 -8.423 10.449 1.00 88.06 123 ASP A O 1
ATOM 1013 N N . PHE A 1 124 ? 7.187 -8.668 9.563 1.00 88.62 124 PHE A N 1
ATOM 1014 C CA . PHE A 1 124 ? 7.490 -9.893 10.292 1.00 88.62 124 PHE A CA 1
ATOM 1015 C C . PHE A 1 124 ? 7.517 -9.661 11.810 1.00 88.62 124 PHE A C 1
ATOM 1017 O O . PHE A 1 124 ? 6.931 -10.431 12.576 1.00 88.62 124 PHE A O 1
ATOM 1024 N N . VAL A 1 125 ? 8.143 -8.573 12.268 1.00 92.12 125 VAL A N 1
ATOM 1025 C CA . VAL A 1 125 ? 8.163 -8.192 13.688 1.00 92.12 125 VAL A CA 1
ATOM 1026 C C . VAL A 1 125 ? 6.755 -7.860 14.186 1.00 92.12 125 VAL A C 1
ATOM 1028 O O . VAL A 1 125 ? 6.366 -8.322 15.262 1.00 92.12 125 VAL A O 1
ATOM 1031 N N . LEU A 1 126 ? 5.964 -7.115 13.411 1.00 89.62 126 LEU A N 1
ATOM 1032 C CA . LEU A 1 126 ? 4.577 -6.796 13.744 1.00 89.62 126 LEU A CA 1
ATOM 1033 C C . LEU A 1 126 ? 3.735 -8.070 13.856 1.00 89.62 126 LEU A C 1
ATOM 1035 O O . LEU A 1 126 ? 3.027 -8.235 14.851 1.00 89.62 126 LEU A O 1
ATOM 1039 N N . LEU A 1 127 ? 3.875 -9.012 12.921 1.00 90.44 127 LEU A N 1
ATOM 1040 C CA . LEU A 1 127 ? 3.224 -10.322 12.975 1.00 90.44 127 LEU A CA 1
ATOM 1041 C C . LEU A 1 127 ? 3.584 -11.107 14.227 1.00 90.44 127 LEU A C 1
ATOM 1043 O O . LEU A 1 127 ? 2.690 -11.577 14.934 1.00 90.44 127 LEU A O 1
ATOM 1047 N N . LEU A 1 128 ? 4.876 -11.225 14.535 1.00 91.25 128 LEU A N 1
ATOM 1048 C CA . LEU A 1 128 ? 5.328 -11.916 15.738 1.00 91.25 128 LEU A CA 1
ATOM 1049 C C . LEU A 1 128 ? 4.812 -11.237 17.006 1.00 91.25 128 LEU A C 1
ATOM 1051 O O . LEU A 1 128 ? 4.413 -11.926 17.948 1.00 91.25 128 LEU A O 1
ATOM 1055 N N . SER A 1 129 ? 4.780 -9.903 17.033 1.00 90.81 129 SER A N 1
ATOM 1056 C CA . SER A 1 129 ? 4.256 -9.144 18.169 1.00 90.81 129 SER A CA 1
ATOM 1057 C C . SER A 1 129 ? 2.753 -9.375 18.361 1.00 90.81 129 SER A C 1
ATOM 1059 O O . SER A 1 129 ? 2.315 -9.623 19.486 1.00 90.81 129 SER A O 1
ATOM 1061 N N . MET A 1 130 ? 1.973 -9.399 17.274 1.00 89.50 130 MET A N 1
ATOM 1062 C CA . MET A 1 130 ? 0.534 -9.660 17.308 1.00 89.50 130 MET A CA 1
ATOM 1063 C C . MET A 1 130 ? 0.240 -11.094 17.742 1.00 89.50 130 MET A C 1
ATOM 1065 O O . MET A 1 130 ? -0.566 -11.299 18.646 1.00 89.50 130 MET A O 1
ATOM 1069 N N . LEU A 1 131 ? 0.934 -12.084 17.173 1.00 89.56 131 LEU A N 1
ATOM 1070 C CA . LEU A 1 131 ? 0.821 -13.486 17.583 1.00 89.56 131 LEU A CA 1
ATOM 1071 C C . LEU A 1 131 ? 1.191 -13.665 19.057 1.00 89.56 131 LEU A C 1
ATOM 1073 O O . LEU A 1 131 ? 0.463 -14.311 19.807 1.00 89.56 131 LEU A O 1
ATOM 1077 N N . SER A 1 132 ? 2.277 -13.033 19.503 1.00 90.12 132 SER A N 1
ATOM 1078 C CA . SER A 1 132 ? 2.692 -13.064 20.907 1.00 90.12 132 SER A CA 1
ATOM 1079 C C . SER A 1 132 ? 1.645 -12.425 21.823 1.00 90.12 132 SER A C 1
ATOM 1081 O O . SER A 1 132 ? 1.351 -12.972 22.884 1.00 90.12 132 SER A O 1
ATOM 1083 N N . GLY A 1 133 ? 1.052 -11.295 21.426 1.00 87.31 133 GLY A N 1
ATOM 1084 C CA . GLY A 1 133 ? -0.025 -10.636 22.170 1.00 87.31 133 GLY A CA 1
ATOM 1085 C C . GLY A 1 133 ? -1.284 -11.498 22.271 1.00 87.31 133 GLY A C 1
ATOM 1086 O O . GLY A 1 133 ? -1.855 -11.638 23.353 1.00 87.31 133 GLY A O 1
ATOM 1087 N N . ILE A 1 134 ? -1.665 -12.145 21.170 1.00 87.31 134 ILE A N 1
ATOM 1088 C CA . ILE A 1 134 ? -2.795 -13.080 21.077 1.00 87.31 134 ILE A CA 1
ATOM 1089 C C . ILE A 1 134 ? -2.574 -14.321 21.954 1.00 87.31 134 ILE A C 1
ATOM 1091 O O . ILE A 1 134 ? -3.507 -14.772 22.612 1.00 87.31 134 ILE A O 1
ATOM 1095 N N . LEU A 1 135 ? -1.352 -14.862 22.005 1.00 85.69 135 LEU A N 1
ATOM 1096 C CA . LEU A 1 135 ? -1.013 -16.024 22.839 1.00 85.69 135 LEU A CA 1
ATOM 1097 C C . LEU A 1 135 ? -0.907 -15.682 24.332 1.00 85.69 135 LEU A C 1
ATOM 1099 O O . LEU A 1 135 ? -1.162 -16.535 25.180 1.00 85.69 135 LEU A O 1
ATOM 1103 N N . ARG A 1 136 ? -0.514 -14.447 24.670 1.00 86.62 136 ARG A N 1
ATOM 1104 C CA . ARG A 1 136 ? -0.350 -14.000 26.064 1.00 86.62 136 ARG A CA 1
ATOM 1105 C C . ARG A 1 136 ? -1.650 -13.526 26.714 1.00 86.62 136 ARG A C 1
ATOM 1107 O O . ARG A 1 136 ? -1.742 -13.542 27.939 1.00 86.62 136 ARG A O 1
ATOM 1114 N N . THR A 1 137 ? -2.641 -13.083 25.941 1.00 80.50 137 THR A N 1
ATOM 1115 C CA . THR A 1 137 ? -3.889 -12.527 26.487 1.00 80.50 137 THR A CA 1
ATOM 1116 C C . THR A 1 137 ? -4.932 -13.619 26.749 1.00 80.50 137 THR A C 1
ATOM 1118 O O . THR A 1 137 ? -5.335 -14.363 25.859 1.00 80.50 137 THR A O 1
ATOM 1121 N N . LYS A 1 138 ? -5.402 -13.722 28.001 1.00 68.31 138 LYS A N 1
ATOM 1122 C CA . LYS A 1 138 ? -6.486 -14.636 28.396 1.00 68.31 138 LYS A CA 1
ATOM 1123 C C . LYS A 1 138 ? -7.861 -13.998 28.148 1.00 68.31 138 LYS A C 1
ATOM 1125 O O . LYS A 1 138 ? -8.440 -13.388 29.032 1.00 68.31 138 LYS A O 1
ATOM 1130 N N . ASN A 1 139 ? -8.322 -14.205 26.918 1.00 69.19 139 ASN A N 1
ATOM 1131 C CA . ASN A 1 139 ? -9.695 -14.345 26.425 1.00 69.19 139 ASN A CA 1
ATOM 1132 C C . ASN A 1 139 ? -10.759 -13.269 26.726 1.00 69.19 139 ASN A C 1
ATOM 1134 O O . ASN A 1 139 ? -11.459 -13.326 27.733 1.00 69.19 139 ASN A O 1
ATOM 1138 N N . ASP A 1 140 ? -11.014 -12.475 25.683 1.00 70.50 140 ASP A N 1
ATOM 1139 C CA . ASP A 1 140 ? -12.351 -12.031 25.285 1.00 70.50 140 ASP A CA 1
ATOM 1140 C C . ASP A 1 140 ? -12.599 -12.572 23.859 1.00 70.50 140 ASP A C 1
ATOM 1142 O O . ASP A 1 140 ? -11.868 -12.224 22.922 1.00 70.50 140 ASP A O 1
ATOM 1146 N N . GLN A 1 141 ? -13.557 -13.492 23.672 1.00 75.81 141 GLN A N 1
ATOM 1147 C CA . GLN A 1 141 ? -13.661 -14.290 22.430 1.00 75.81 141 GLN A CA 1
ATOM 1148 C C . GLN A 1 141 ? -13.904 -13.443 21.168 1.00 75.81 141 GLN A C 1
ATOM 1150 O O . GLN A 1 141 ? -13.501 -13.830 20.066 1.00 75.81 141 GLN A O 1
ATOM 1155 N N . SER A 1 142 ? -14.566 -12.293 21.320 1.00 80.25 142 SER A N 1
ATOM 1156 C CA . SER A 1 142 ? -14.865 -11.372 20.219 1.00 80.25 142 SER A CA 1
ATOM 1157 C C . SER A 1 142 ? -13.612 -10.618 19.757 1.00 80.25 142 SER A C 1
ATOM 1159 O O . SER A 1 142 ? -13.277 -10.632 18.569 1.00 80.25 142 SER A O 1
ATOM 1161 N N . LEU A 1 143 ? -12.856 -10.046 20.703 1.00 84.25 143 LEU A N 1
ATOM 1162 C CA . LEU A 1 143 ? -11.638 -9.285 20.415 1.00 84.25 143 LEU A CA 1
ATOM 1163 C C . LEU A 1 143 ? -10.547 -10.171 19.801 1.00 84.25 143 LEU A C 1
ATOM 1165 O O . LEU A 1 143 ? -9.895 -9.773 18.836 1.00 84.25 143 LEU A O 1
ATOM 1169 N N . TRP A 1 144 ? -10.382 -11.394 20.311 1.00 85.19 144 TRP A N 1
ATOM 1170 C CA . TRP A 1 144 ? -9.413 -12.355 19.777 1.00 85.19 144 TRP A CA 1
ATOM 1171 C C . TRP A 1 144 ? -9.693 -12.692 18.306 1.00 85.19 144 TRP A C 1
ATOM 1173 O O . TRP A 1 144 ? -8.792 -12.668 17.465 1.00 85.19 144 TRP A O 1
ATOM 1183 N N . ARG A 1 145 ? -10.967 -12.936 17.967 1.00 86.19 145 ARG A N 1
ATOM 1184 C CA . ARG A 1 145 ? -11.399 -13.237 16.595 1.00 86.19 145 ARG A CA 1
ATOM 1185 C C . ARG A 1 145 ? -11.189 -12.049 15.653 1.00 86.19 145 ARG A C 1
ATOM 1187 O O . ARG A 1 145 ? -10.809 -12.254 14.501 1.00 86.19 145 ARG A O 1
ATOM 1194 N N . LEU A 1 146 ? -11.420 -10.830 16.139 1.00 87.44 146 LEU A N 1
ATOM 1195 C CA . LEU A 1 146 ? -11.195 -9.584 15.404 1.00 87.44 146 LEU A CA 1
ATOM 1196 C C . LEU A 1 146 ? -9.706 -9.398 15.084 1.00 87.44 146 LEU A C 1
ATOM 1198 O O . LEU A 1 146 ? -9.352 -9.265 13.913 1.00 87.44 146 LEU A O 1
ATOM 1202 N N . LEU A 1 147 ? -8.837 -9.471 16.099 1.00 88.56 147 LEU A N 1
ATOM 1203 C CA . LEU A 1 147 ? -7.385 -9.327 15.945 1.00 88.56 147 LEU A CA 1
ATOM 1204 C C . LEU A 1 147 ? -6.791 -10.393 15.015 1.00 88.56 147 LEU A C 1
ATOM 1206 O O . LEU A 1 147 ? -5.951 -10.079 14.174 1.00 88.56 147 LEU A O 1
ATOM 1210 N N . TYR A 1 148 ? -7.255 -11.640 15.117 1.00 89.31 148 TYR A N 1
ATOM 1211 C CA . TYR A 1 148 ? -6.797 -12.715 14.241 1.00 89.31 148 TYR A CA 1
ATOM 1212 C C . TYR A 1 148 ? -7.239 -12.499 12.785 1.00 89.31 148 TYR A C 1
ATOM 1214 O O . TYR A 1 148 ? -6.413 -12.517 11.873 1.00 89.31 148 TYR A O 1
ATOM 1222 N N . ARG A 1 149 ? -8.537 -12.253 12.550 1.00 88.88 149 ARG A N 1
ATOM 1223 C CA . ARG A 1 149 ? -9.093 -12.154 11.189 1.00 88.88 149 ARG A CA 1
ATOM 1224 C C . ARG A 1 149 ? -8.662 -10.886 10.457 1.00 88.88 149 ARG A C 1
ATOM 1226 O O . ARG A 1 149 ? -8.538 -10.920 9.238 1.00 88.88 149 ARG A O 1
ATOM 1233 N N . GLN A 1 150 ? -8.501 -9.772 11.169 1.00 89.12 150 GLN A N 1
ATOM 1234 C CA . GLN A 1 150 ? -8.191 -8.479 10.555 1.00 89.12 150 GLN A CA 1
ATOM 1235 C C . GLN A 1 150 ? -6.730 -8.062 10.679 1.00 89.12 150 GLN A C 1
ATOM 1237 O O . GLN A 1 150 ? -6.214 -7.466 9.745 1.00 89.12 150 GLN A O 1
ATOM 1242 N N . GLY A 1 151 ? -6.063 -8.390 11.786 1.00 87.38 151 GLY A N 1
ATOM 1243 C CA . GLY A 1 151 ? -4.638 -8.112 11.961 1.00 87.38 151 GLY A CA 1
ATOM 1244 C C . GLY A 1 151 ? -3.781 -9.218 11.356 1.00 87.38 151 GLY A C 1
ATOM 1245 O O . GLY A 1 151 ? -3.178 -9.043 10.303 1.00 87.38 151 GLY A O 1
ATOM 1246 N N . VAL A 1 152 ? -3.773 -10.392 11.993 1.00 90.81 152 VAL A N 1
ATOM 1247 C CA . VAL A 1 152 ? -2.816 -11.468 11.667 1.00 90.81 152 VAL A CA 1
ATOM 1248 C C . VAL A 1 152 ? -2.952 -11.962 10.230 1.00 90.81 152 VAL A C 1
ATOM 1250 O O . VAL A 1 152 ? -1.952 -12.034 9.523 1.00 90.81 152 VAL A O 1
ATOM 1253 N N . VAL A 1 153 ? -4.166 -12.292 9.778 1.00 92.00 153 VAL A N 1
ATOM 1254 C CA . VAL A 1 153 ? -4.373 -12.842 8.424 1.00 92.00 153 VAL A CA 1
ATOM 1255 C C . VAL A 1 153 ? -3.944 -11.852 7.339 1.00 92.00 153 VAL A C 1
ATOM 1257 O O . VAL A 1 153 ? -3.324 -12.256 6.359 1.00 92.00 153 VAL A O 1
ATOM 1260 N N . TRP A 1 154 ? -4.238 -10.562 7.508 1.00 92.12 154 TRP A N 1
ATOM 1261 C CA . TRP A 1 154 ? -3.918 -9.560 6.493 1.00 92.12 154 TRP A CA 1
ATOM 1262 C C . TRP A 1 154 ? -2.441 -9.193 6.470 1.00 92.12 154 TRP A C 1
ATOM 1264 O O . TRP A 1 154 ? -1.867 -9.109 5.390 1.00 92.12 154 TRP A O 1
ATOM 1274 N N . THR A 1 155 ? -1.805 -9.027 7.630 1.00 88.88 155 THR A N 1
ATOM 1275 C CA . THR A 1 155 ? -0.359 -8.785 7.667 1.00 88.88 155 THR A CA 1
ATOM 1276 C C . THR A 1 155 ? 0.408 -10.021 7.187 1.00 88.88 155 THR A C 1
ATOM 1278 O O . THR A 1 155 ? 1.405 -9.884 6.494 1.00 88.88 155 THR A O 1
ATOM 1281 N N . ALA A 1 156 ? -0.091 -11.239 7.436 1.00 90.69 156 ALA A N 1
ATOM 1282 C CA . ALA A 1 156 ? 0.504 -12.452 6.875 1.00 90.69 156 ALA A CA 1
ATOM 1283 C C . ALA A 1 156 ? 0.382 -12.464 5.346 1.00 90.69 156 ALA A C 1
ATOM 1285 O O . ALA A 1 156 ? 1.354 -12.742 4.646 1.00 90.69 156 ALA A O 1
ATOM 1286 N N . LEU A 1 157 ? -0.787 -12.101 4.814 1.00 90.31 157 LEU A N 1
ATOM 1287 C CA . LEU A 1 157 ? -0.988 -11.978 3.374 1.00 90.31 157 LEU A CA 1
ATOM 1288 C C . LEU A 1 157 ? -0.057 -10.923 2.753 1.00 90.31 157 LEU A C 1
ATOM 1290 O O . LEU A 1 157 ? 0.505 -11.178 1.691 1.00 90.31 157 LEU A O 1
ATOM 1294 N N . ALA A 1 158 ? 0.146 -9.786 3.426 1.00 87.75 158 ALA A N 1
ATOM 1295 C CA . ALA A 1 158 ? 1.099 -8.762 3.004 1.00 87.75 158 ALA A CA 1
ATOM 1296 C C . ALA A 1 158 ? 2.534 -9.305 2.973 1.00 87.75 158 ALA A C 1
ATOM 1298 O O . ALA A 1 158 ? 3.169 -9.253 1.925 1.00 87.75 158 ALA A O 1
ATOM 1299 N N . THR A 1 159 ? 2.992 -9.963 4.048 1.00 86.00 159 THR A N 1
ATOM 1300 C CA . THR A 1 159 ? 4.341 -10.557 4.066 1.00 86.00 159 THR A CA 1
ATOM 1301 C C . THR A 1 159 ? 4.561 -11.571 2.954 1.00 86.00 159 THR A C 1
ATOM 1303 O O . THR A 1 159 ? 5.656 -11.639 2.409 1.00 86.00 159 THR A O 1
ATOM 1306 N N . VAL A 1 160 ? 3.534 -12.345 2.582 1.00 87.12 160 VAL A N 1
ATOM 1307 C CA . VAL A 1 160 ? 3.609 -13.301 1.466 1.00 87.12 160 VAL A CA 1
ATOM 1308 C C . VAL A 1 160 ? 3.710 -12.578 0.122 1.00 87.12 160 VAL A C 1
ATOM 1310 O O . VAL A 1 160 ? 4.456 -13.028 -0.746 1.00 87.12 160 VAL A O 1
ATOM 1313 N N . ALA A 1 161 ? 2.990 -11.467 -0.048 1.00 85.00 161 ALA A N 1
ATOM 1314 C CA . ALA A 1 161 ? 3.046 -10.653 -1.260 1.00 85.00 161 ALA A CA 1
ATOM 1315 C C . ALA A 1 161 ? 4.421 -9.991 -1.468 1.00 85.00 161 ALA A C 1
ATOM 1317 O O . ALA A 1 161 ? 4.803 -9.784 -2.613 1.00 85.00 161 ALA A O 1
ATOM 1318 N N . GLU A 1 162 ? 5.177 -9.730 -0.398 1.00 80.94 162 GLU A N 1
ATOM 1319 C CA . GLU A 1 162 ? 6.517 -9.118 -0.452 1.00 80.94 162 GLU A CA 1
ATOM 1320 C C . GLU A 1 162 ? 7.660 -10.130 -0.681 1.00 80.94 162 GLU A C 1
ATOM 1322 O O . GLU A 1 162 ? 8.750 -9.758 -1.120 1.00 80.94 162 GLU A O 1
ATOM 1327 N N . VAL A 1 163 ? 7.437 -11.434 -0.452 1.00 79.31 163 VAL A N 1
ATOM 1328 C CA . VAL A 1 163 ? 8.469 -12.481 -0.649 1.00 79.31 163 VAL A CA 1
ATOM 1329 C C . VAL A 1 163 ? 9.118 -12.455 -2.044 1.00 79.31 163 VAL A C 1
ATOM 1331 O O . VAL A 1 163 ? 10.346 -12.579 -2.111 1.00 79.31 163 VAL A O 1
ATOM 1334 N N . PRO A 1 164 ? 8.372 -12.307 -3.161 1.00 73.75 164 PRO A N 1
ATOM 1335 C CA . PRO A 1 164 ? 8.962 -12.279 -4.500 1.00 73.75 164 PRO A CA 1
ATOM 1336 C C . PRO A 1 164 ? 10.009 -11.173 -4.693 1.00 73.75 164 PRO A C 1
ATOM 1338 O O . PRO A 1 164 ? 10.972 -11.373 -5.432 1.00 73.75 164 PRO A O 1
ATOM 1341 N N . GLU A 1 165 ? 9.860 -10.040 -4.005 1.00 66.81 165 GLU A N 1
ATOM 1342 C CA . GLU A 1 165 ? 10.777 -8.899 -4.094 1.00 66.81 165 GLU A CA 1
ATOM 1343 C C . GLU A 1 165 ? 12.116 -9.210 -3.405 1.00 66.81 165 GLU A C 1
ATOM 1345 O O . GLU A 1 165 ? 13.196 -8.925 -3.933 1.00 66.81 165 GLU A O 1
ATOM 1350 N N . LEU A 1 166 ? 12.064 -9.909 -2.267 1.00 68.81 166 LEU A N 1
ATOM 1351 C CA . LEU A 1 166 ? 13.252 -10.319 -1.518 1.00 68.81 166 LEU A CA 1
ATOM 1352 C C . LEU A 1 166 ? 14.053 -11.423 -2.201 1.00 68.81 166 LEU A C 1
ATOM 1354 O O . LEU A 1 166 ? 15.276 -11.470 -2.057 1.00 68.81 166 LEU A O 1
ATOM 1358 N N . VAL A 1 167 ? 13.400 -12.306 -2.958 1.00 66.38 167 VAL A N 1
ATOM 1359 C CA . VAL A 1 167 ? 14.064 -13.414 -3.664 1.00 66.38 167 VAL A CA 1
ATOM 1360 C C . VAL A 1 167 ? 15.187 -12.910 -4.579 1.00 66.38 167 VAL A C 1
ATOM 1362 O O . VAL A 1 167 ? 16.286 -13.473 -4.572 1.00 66.38 167 VAL A O 1
ATOM 1365 N N . ARG A 1 168 ? 14.960 -11.814 -5.316 1.00 58.69 168 ARG A N 1
ATOM 1366 C CA . ARG A 1 168 ? 15.998 -11.187 -6.147 1.00 58.69 168 ARG A CA 1
ATOM 1367 C C . ARG A 1 168 ? 17.118 -10.605 -5.290 1.00 58.69 168 ARG A C 1
ATOM 1369 O O . ARG A 1 168 ? 18.285 -10.791 -5.630 1.00 58.69 168 ARG A O 1
ATOM 1376 N N . TYR A 1 169 ? 16.803 -9.943 -4.180 1.00 58.88 169 TYR A N 1
ATOM 1377 C CA . TYR A 1 169 ? 17.844 -9.381 -3.322 1.00 58.88 169 TYR A CA 1
ATOM 1378 C C . TYR A 1 169 ? 18.741 -10.465 -2.716 1.00 58.88 169 TYR A C 1
ATOM 1380 O O . TYR A 1 169 ? 19.964 -10.351 -2.777 1.00 58.88 169 TYR A O 1
ATOM 1388 N N . PHE A 1 170 ? 18.162 -11.558 -2.215 1.00 55.94 170 PHE A N 1
ATOM 1389 C CA . PHE A 1 170 ? 18.938 -12.702 -1.734 1.00 55.94 170 PHE A CA 1
ATOM 1390 C C . PHE A 1 170 ? 19.767 -13.351 -2.856 1.00 55.94 170 PHE A C 1
ATOM 1392 O O . PHE A 1 170 ? 20.857 -13.846 -2.576 1.00 55.94 170 PHE A O 1
ATOM 1399 N N . SER A 1 171 ? 19.331 -13.272 -4.124 1.00 50.69 171 SER A N 1
ATOM 1400 C CA . SER A 1 171 ? 20.149 -13.674 -5.286 1.00 50.69 171 SER A CA 1
ATOM 1401 C C . SER A 1 171 ? 21.390 -12.805 -5.501 1.00 50.69 171 SER A C 1
ATOM 1403 O O . SER A 1 171 ? 22.445 -13.340 -5.831 1.00 50.69 171 SER A O 1
ATOM 1405 N N . SER A 1 172 ? 21.312 -11.500 -5.219 1.00 47.84 172 SER A N 1
ATOM 1406 C CA . SER A 1 172 ? 22.459 -10.576 -5.269 1.00 47.84 172 SER A CA 1
ATOM 1407 C C . SER A 1 172 ? 23.302 -10.536 -3.985 1.00 47.84 172 SER A C 1
ATOM 1409 O O . SER A 1 172 ? 24.499 -10.276 -4.047 1.00 47.84 172 SER A O 1
ATOM 1411 N N . ALA A 1 173 ? 22.706 -10.822 -2.824 1.00 48.12 173 ALA A N 1
ATOM 1412 C CA . ALA A 1 173 ? 23.364 -10.849 -1.513 1.00 48.12 173 ALA A CA 1
ATOM 1413 C C . ALA A 1 173 ? 24.019 -12.207 -1.188 1.00 48.12 173 ALA A C 1
ATOM 1415 O O . ALA A 1 173 ? 24.649 -12.361 -0.138 1.00 48.12 173 ALA A O 1
ATOM 1416 N N . ALA A 1 174 ? 23.935 -13.177 -2.107 1.00 47.34 174 ALA A N 1
ATOM 1417 C CA . ALA A 1 174 ? 24.558 -14.499 -2.011 1.00 47.34 174 ALA A CA 1
ATOM 1418 C C . ALA A 1 174 ? 26.098 -14.478 -1.875 1.00 47.34 174 ALA A C 1
ATOM 1420 O O . ALA A 1 174 ? 26.711 -15.538 -1.797 1.00 47.34 174 ALA A O 1
ATOM 1421 N N . LEU A 1 175 ? 26.729 -13.301 -1.815 1.00 47.31 175 LEU A N 1
ATOM 1422 C CA . LEU A 1 175 ? 28.159 -13.153 -1.556 1.00 47.31 175 LEU A CA 1
ATOM 1423 C C . LEU A 1 175 ? 28.522 -13.108 -0.058 1.00 47.31 175 LEU A C 1
ATOM 1425 O O . LEU A 1 175 ? 29.689 -13.301 0.263 1.00 47.31 175 LEU A O 1
ATOM 1429 N N . LEU A 1 176 ? 27.576 -12.886 0.870 1.00 45.66 176 LEU A N 1
ATOM 1430 C CA . LEU A 1 176 ? 27.918 -12.686 2.294 1.00 45.66 176 LEU A CA 1
ATOM 1431 C C . LEU A 1 176 ? 27.426 -13.761 3.273 1.00 45.66 176 LEU A C 1
ATOM 1433 O O . LEU A 1 176 ? 27.841 -13.741 4.430 1.00 45.66 176 LEU A O 1
ATOM 1437 N N . VAL A 1 177 ? 26.593 -14.722 2.858 1.00 46.72 177 VAL A N 1
ATOM 1438 C CA . VAL A 1 177 ? 26.116 -15.775 3.771 1.00 46.72 177 VAL A CA 1
ATOM 1439 C C . VAL A 1 177 ? 26.083 -17.133 3.070 1.00 46.72 177 VAL A C 1
ATOM 1441 O O . VAL A 1 177 ? 25.112 -17.491 2.405 1.00 46.72 177 VAL A O 1
ATOM 1444 N N . ASP A 1 178 ? 27.130 -17.928 3.290 1.00 50.03 178 ASP A N 1
ATOM 1445 C CA . ASP A 1 178 ? 27.294 -19.319 2.840 1.00 50.03 178 ASP A CA 1
ATOM 1446 C C . ASP A 1 178 ? 26.357 -20.294 3.597 1.00 50.03 178 ASP A C 1
ATOM 1448 O O . ASP A 1 178 ? 26.754 -21.328 4.137 1.00 50.03 178 ASP A O 1
ATOM 1452 N N . THR A 1 179 ? 25.066 -19.966 3.704 1.00 44.69 179 THR A N 1
ATOM 1453 C CA . THR A 1 179 ? 24.092 -20.838 4.372 1.00 44.69 179 THR A CA 1
ATOM 1454 C C . THR A 1 179 ? 23.487 -21.830 3.383 1.00 44.69 179 THR A C 1
ATOM 1456 O O . THR A 1 179 ? 22.841 -21.474 2.398 1.00 44.69 179 THR A O 1
ATOM 1459 N N . LYS A 1 180 ? 23.671 -23.124 3.669 1.00 51.59 180 LYS A N 1
ATOM 1460 C CA . LYS A 1 180 ? 22.999 -24.271 3.029 1.00 51.59 180 LYS A CA 1
ATOM 1461 C C . LYS A 1 180 ? 21.491 -24.319 3.359 1.00 51.59 180 LYS A C 1
ATOM 1463 O O . LYS A 1 180 ? 20.997 -25.351 3.802 1.00 51.59 180 LYS A O 1
ATOM 1468 N N . LEU A 1 181 ? 20.756 -23.219 3.222 1.00 46.03 181 LEU A N 1
ATOM 1469 C CA . LEU A 1 181 ? 19.312 -23.212 3.471 1.00 46.03 181 LEU A CA 1
ATOM 1470 C C . LEU A 1 181 ? 18.501 -23.393 2.163 1.00 46.03 181 LEU A C 1
ATOM 1472 O O . LEU A 1 181 ? 18.995 -23.093 1.072 1.00 46.03 181 LEU A O 1
ATOM 1476 N N . PRO A 1 182 ? 17.228 -23.832 2.272 1.00 48.00 182 PRO A N 1
ATOM 1477 C CA . PRO A 1 182 ? 16.302 -24.064 1.152 1.00 48.00 182 PRO A CA 1
ATOM 1478 C C . PRO A 1 182 ? 15.998 -22.839 0.270 1.00 48.00 182 PRO A C 1
ATOM 1480 O O . PRO A 1 182 ? 15.372 -22.991 -0.777 1.00 48.00 182 PRO A O 1
ATOM 1483 N N . TRP A 1 183 ? 16.470 -21.637 0.627 1.00 49.22 183 TRP A N 1
ATOM 1484 C CA . TRP A 1 183 ? 16.344 -20.434 -0.208 1.00 49.22 183 TRP A CA 1
ATOM 1485 C C . TRP A 1 183 ? 17.098 -20.553 -1.543 1.00 49.22 183 TRP A C 1
ATOM 1487 O O . TRP A 1 183 ? 16.725 -19.884 -2.505 1.00 49.22 183 TRP A O 1
ATOM 1497 N N . LYS A 1 184 ? 18.079 -21.469 -1.658 1.00 43.22 184 LYS A N 1
ATOM 1498 C CA . LYS A 1 184 ? 18.832 -21.715 -2.903 1.00 43.22 184 LYS A CA 1
ATOM 1499 C C . LYS A 1 184 ? 17.985 -22.126 -4.113 1.00 43.22 184 LYS A C 1
ATOM 1501 O O . LYS A 1 184 ? 18.444 -21.965 -5.238 1.00 43.22 184 LYS A O 1
ATOM 1506 N N . ILE A 1 185 ? 16.756 -22.605 -3.913 1.00 50.75 185 ILE A N 1
ATOM 1507 C CA . ILE A 1 185 ? 15.856 -23.003 -5.009 1.00 50.75 185 ILE A CA 1
ATOM 1508 C C . ILE A 1 185 ? 15.311 -21.774 -5.761 1.00 50.75 185 ILE A C 1
ATOM 1510 O O . ILE A 1 185 ? 15.114 -21.834 -6.972 1.00 50.75 185 ILE A O 1
ATOM 1514 N N . PHE A 1 186 ? 15.136 -20.639 -5.077 1.00 44.88 186 PHE A N 1
ATOM 1515 C CA . PHE A 1 186 ? 14.625 -19.403 -5.678 1.00 44.88 186 PHE A CA 1
ATOM 1516 C C . PHE A 1 186 ? 15.728 -18.491 -6.256 1.00 44.88 186 PHE A C 1
ATOM 1518 O O . PHE A 1 186 ? 15.425 -17.539 -6.971 1.00 44.88 186 PHE A O 1
ATOM 1525 N N . LEU A 1 187 ? 17.011 -18.799 -6.013 1.00 47.78 187 LEU A N 1
ATOM 1526 C CA . LEU A 1 187 ? 18.158 -17.935 -6.346 1.00 47.78 187 LEU A CA 1
ATOM 1527 C C . LEU A 1 187 ? 18.515 -17.812 -7.830 1.00 47.78 187 LEU A C 1
ATOM 1529 O O . LEU A 1 187 ? 19.420 -17.054 -8.163 1.00 47.78 187 LEU A O 1
ATOM 1533 N N . ASN A 1 188 ? 17.852 -18.546 -8.721 1.00 46.91 188 ASN A N 1
ATOM 1534 C CA . ASN A 1 188 ? 18.257 -18.619 -10.127 1.00 46.91 188 ASN A CA 1
ATOM 1535 C C . ASN A 1 188 ? 17.303 -17.891 -11.089 1.00 46.91 188 ASN A C 1
ATOM 1537 O O . ASN A 1 188 ? 17.341 -18.111 -12.300 1.00 46.91 188 ASN A O 1
ATOM 1541 N N . LEU A 1 189 ? 16.422 -17.035 -10.566 1.00 53.88 189 LEU A N 1
ATOM 1542 C CA . LEU A 1 189 ? 15.516 -16.237 -11.386 1.00 53.88 189 LEU A CA 1
ATOM 1543 C C . LEU A 1 189 ? 16.184 -14.904 -11.755 1.00 53.88 189 LEU A C 1
ATOM 1545 O O . LEU A 1 189 ? 16.182 -13.948 -10.985 1.00 53.88 189 LEU A O 1
ATOM 1549 N N . ASN A 1 190 ? 16.732 -14.832 -12.969 1.00 59.56 190 ASN A N 1
ATOM 1550 C CA . ASN A 1 190 ? 17.157 -13.586 -13.620 1.00 59.56 190 ASN A CA 1
ATOM 1551 C C . ASN A 1 190 ? 15.919 -12.762 -14.026 1.00 59.56 190 ASN A C 1
ATOM 1553 O O . ASN A 1 190 ? 15.563 -12.679 -15.202 1.00 59.56 190 ASN A O 1
ATOM 1557 N N . LEU A 1 191 ? 15.215 -12.236 -13.023 1.00 65.62 191 LEU A N 1
ATOM 1558 C CA . LEU A 1 191 ? 14.050 -11.374 -13.193 1.00 65.62 191 LEU A CA 1
ATOM 1559 C C . LEU A 1 191 ? 14.480 -10.014 -13.747 1.00 65.62 191 LEU A C 1
ATOM 1561 O O . LEU A 1 191 ? 15.632 -9.602 -13.616 1.00 65.62 191 LEU A O 1
ATOM 1565 N N . ASN A 1 192 ? 13.552 -9.304 -14.365 1.00 74.94 192 ASN A N 1
ATOM 1566 C CA . ASN A 1 192 ? 13.769 -7.947 -14.842 1.00 74.94 192 ASN A CA 1
ATOM 1567 C C . ASN A 1 192 ? 13.186 -6.934 -13.835 1.00 74.94 192 ASN A C 1
ATOM 1569 O O . ASN A 1 192 ? 12.342 -7.315 -13.023 1.00 74.94 192 ASN A O 1
ATOM 1573 N N . ASP A 1 193 ? 13.605 -5.667 -13.880 1.00 78.94 193 ASP A N 1
ATOM 1574 C CA . ASP A 1 193 ? 13.131 -4.612 -12.961 1.00 78.94 193 ASP A CA 1
ATOM 1575 C C . ASP A 1 193 ? 11.590 -4.516 -12.800 1.00 78.94 193 ASP A C 1
ATOM 1577 O O . ASP A 1 193 ? 11.130 -4.472 -11.654 1.00 78.94 193 ASP A O 1
ATOM 1581 N N . PRO A 1 194 ? 10.753 -4.590 -13.861 1.00 79.44 194 PRO A N 1
ATOM 1582 C CA . PRO A 1 194 ? 9.296 -4.503 -13.712 1.00 79.44 194 PRO A CA 1
ATOM 1583 C C . PRO A 1 194 ? 8.681 -5.638 -12.887 1.00 79.44 194 PRO A C 1
ATOM 1585 O O . PRO A 1 194 ? 7.653 -5.431 -12.247 1.00 79.44 194 PRO A O 1
ATOM 1588 N N . MET A 1 195 ? 9.294 -6.827 -12.847 1.00 78.56 195 MET A N 1
ATOM 1589 C CA . MET A 1 195 ? 8.736 -7.926 -12.055 1.00 78.56 195 MET A CA 1
ATOM 1590 C C . MET A 1 195 ? 8.857 -7.671 -10.547 1.00 78.56 195 MET A C 1
ATOM 1592 O O . MET A 1 195 ? 8.014 -8.135 -9.785 1.00 78.56 195 MET A O 1
ATOM 1596 N N . ASN A 1 196 ? 9.861 -6.899 -10.121 1.00 74.88 196 ASN A N 1
ATOM 1597 C CA . ASN A 1 196 ? 10.017 -6.519 -8.715 1.00 74.88 196 ASN A CA 1
ATOM 1598 C C . ASN A 1 196 ? 8.933 -5.519 -8.287 1.00 74.88 196 ASN A C 1
ATOM 1600 O O . ASN A 1 196 ? 8.483 -5.545 -7.154 1.00 74.88 196 ASN A O 1
ATOM 1604 N N . LEU A 1 197 ? 8.490 -4.655 -9.204 1.00 78.44 197 LEU A N 1
ATOM 1605 C CA . LEU A 1 197 ? 7.502 -3.606 -8.929 1.00 78.44 197 LEU A CA 1
ATOM 1606 C C . LEU A 1 197 ? 6.055 -4.107 -8.985 1.00 78.44 197 LEU A C 1
ATOM 1608 O O . LEU A 1 197 ? 5.148 -3.406 -8.549 1.00 78.44 197 LEU A O 1
ATOM 1612 N N . MET A 1 198 ? 5.811 -5.293 -9.548 1.00 83.81 198 MET A N 1
ATOM 1613 C CA . MET A 1 198 ? 4.457 -5.793 -9.801 1.00 83.81 198 MET A CA 1
ATOM 1614 C C . MET A 1 198 ? 3.694 -6.131 -8.510 1.00 83.81 198 MET A C 1
ATOM 1616 O O . MET A 1 198 ? 2.475 -5.956 -8.460 1.00 83.81 198 MET A O 1
ATOM 1620 N N . PHE A 1 199 ? 4.393 -6.600 -7.473 1.00 83.94 199 PHE A N 1
ATOM 1621 C CA . PHE A 1 199 ? 3.788 -6.983 -6.192 1.00 83.94 199 PHE A CA 1
ATOM 1622 C C . PHE A 1 199 ? 3.720 -5.838 -5.182 1.00 83.94 199 PHE A C 1
ATOM 1624 O O . PHE A 1 199 ? 2.825 -5.828 -4.337 1.00 83.94 199 PHE A O 1
ATOM 1631 N N . GLN A 1 200 ? 4.553 -4.817 -5.340 1.00 81.75 200 GLN A N 1
ATOM 1632 C CA . GLN A 1 200 ? 4.559 -3.647 -4.477 1.00 81.75 200 GLN A CA 1
ATOM 1633 C C . GLN A 1 200 ? 3.185 -2.954 -4.328 1.00 81.75 200 GLN A C 1
ATOM 1635 O O . GLN A 1 200 ? 2.741 -2.758 -3.191 1.00 81.75 200 GLN A O 1
ATOM 1640 N N . PRO A 1 201 ? 2.437 -2.609 -5.402 1.00 85.12 201 PRO A N 1
ATOM 1641 C CA . PRO A 1 201 ? 1.113 -1.997 -5.255 1.00 85.12 201 PRO A CA 1
ATOM 1642 C C . PRO A 1 201 ? 0.107 -2.945 -4.585 1.00 85.12 201 PRO A C 1
ATOM 1644 O O . PRO A 1 201 ? -0.812 -2.485 -3.900 1.00 85.12 201 PRO A O 1
ATOM 1647 N N . VAL A 1 202 ? 0.287 -4.261 -4.741 1.00 89.38 202 VAL A N 1
ATOM 1648 C CA . VAL A 1 202 ? -0.542 -5.287 -4.097 1.00 89.38 202 VAL A CA 1
ATOM 1649 C C . VAL A 1 202 ? -0.292 -5.285 -2.588 1.00 89.38 202 VAL A C 1
ATOM 1651 O O . VAL A 1 202 ? -1.249 -5.153 -1.824 1.00 89.38 202 VAL A O 1
ATOM 1654 N N . ALA A 1 203 ? 0.972 -5.348 -2.159 1.00 87.00 203 ALA A N 1
ATOM 1655 C CA . ALA A 1 203 ? 1.363 -5.312 -0.749 1.00 87.00 203 ALA A CA 1
ATOM 1656 C C . ALA A 1 203 ? 0.882 -4.024 -0.058 1.00 87.00 203 ALA A C 1
ATOM 1658 O O . ALA A 1 203 ? 0.192 -4.088 0.963 1.00 87.00 203 ALA A O 1
ATOM 1659 N N . MET A 1 204 ? 1.115 -2.858 -0.676 1.00 87.31 204 MET A N 1
ATOM 1660 C CA . MET A 1 204 ? 0.650 -1.563 -0.156 1.00 87.31 204 MET A CA 1
ATOM 1661 C C . MET A 1 204 ? -0.875 -1.513 0.023 1.00 87.31 204 MET A C 1
ATOM 1663 O O . MET A 1 204 ? -1.375 -1.010 1.033 1.00 87.31 204 MET A O 1
ATOM 1667 N N . THR A 1 205 ? -1.628 -2.048 -0.942 1.00 90.31 205 THR A N 1
ATOM 1668 C CA . THR A 1 205 ? -3.097 -2.078 -0.878 1.00 90.31 205 THR A CA 1
ATOM 1669 C C . THR A 1 205 ? -3.577 -2.977 0.260 1.00 90.31 205 THR A C 1
ATOM 1671 O O . THR A 1 205 ? -4.433 -2.570 1.046 1.00 90.31 205 THR A O 1
ATOM 1674 N N . ILE A 1 206 ? -3.000 -4.176 0.392 1.00 91.56 206 ILE A N 1
ATOM 1675 C CA . ILE A 1 206 ? -3.331 -5.140 1.451 1.00 91.56 206 ILE A CA 1
ATOM 1676 C C . ILE A 1 206 ? -3.057 -4.535 2.830 1.00 91.56 206 ILE A C 1
ATOM 1678 O O . ILE A 1 206 ? -3.943 -4.570 3.686 1.00 91.56 206 ILE A O 1
ATOM 1682 N N . LEU A 1 207 ? -1.879 -3.939 3.038 1.00 89.25 207 LEU A N 1
ATOM 1683 C CA . LEU A 1 207 ? -1.496 -3.334 4.316 1.00 89.25 207 LEU A CA 1
ATOM 1684 C C . LEU A 1 207 ? -2.408 -2.175 4.710 1.00 89.25 207 LEU A C 1
ATOM 1686 O O . LEU A 1 207 ? -2.830 -2.095 5.865 1.00 89.25 207 LEU A O 1
ATOM 1690 N N . ASN A 1 208 ? -2.779 -1.305 3.767 1.00 90.00 208 ASN A N 1
ATOM 1691 C CA . ASN A 1 208 ? -3.683 -0.208 4.092 1.00 90.00 208 ASN A CA 1
ATOM 1692 C C . ASN A 1 208 ? -5.102 -0.704 4.416 1.00 90.00 208 ASN A C 1
ATOM 1694 O O . ASN A 1 208 ? -5.729 -0.206 5.352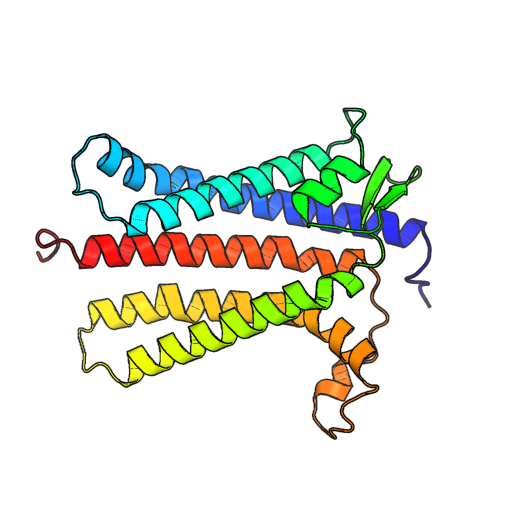 1.00 90.00 208 ASN A O 1
ATOM 1698 N N . ILE A 1 209 ? -5.611 -1.715 3.704 1.00 90.25 209 ILE A N 1
ATOM 1699 C CA . ILE A 1 209 ? -6.904 -2.345 4.026 1.00 90.25 209 ILE A CA 1
ATOM 1700 C C . ILE A 1 209 ? -6.854 -2.998 5.415 1.00 90.25 209 ILE A C 1
ATOM 1702 O O . ILE A 1 209 ? -7.783 -2.841 6.210 1.00 90.25 209 ILE A O 1
ATOM 1706 N N . ALA A 1 210 ? -5.757 -3.688 5.732 1.00 90.88 210 ALA A N 1
ATOM 1707 C CA . ALA A 1 210 ? -5.521 -4.291 7.039 1.00 90.88 210 ALA A CA 1
ATOM 1708 C C . ALA A 1 210 ? -5.563 -3.237 8.150 1.00 90.88 210 ALA A C 1
ATOM 1710 O O . ALA A 1 210 ? -6.365 -3.334 9.078 1.00 90.88 210 ALA A O 1
ATOM 1711 N N . ALA A 1 211 ? -4.738 -2.195 8.015 1.00 90.00 211 ALA A N 1
ATOM 1712 C CA . ALA A 1 211 ? -4.615 -1.123 8.991 1.00 90.00 211 ALA A CA 1
ATOM 1713 C C . ALA A 1 211 ? -5.942 -0.383 9.181 1.00 90.00 211 ALA A C 1
ATOM 1715 O O . ALA A 1 211 ? -6.344 -0.108 10.314 1.00 90.00 211 ALA A O 1
ATOM 1716 N N . THR A 1 212 ? -6.657 -0.099 8.088 1.00 90.38 212 THR A N 1
ATOM 1717 C CA . THR A 1 212 ? -7.912 0.652 8.153 1.00 90.38 212 THR A CA 1
ATOM 1718 C C . THR A 1 212 ? -9.022 -0.117 8.851 1.00 90.38 212 THR A C 1
ATOM 1720 O O . THR A 1 212 ? -9.686 0.430 9.738 1.00 90.38 212 THR A O 1
ATOM 1723 N N . ARG A 1 213 ? -9.203 -1.390 8.490 1.00 90.31 213 ARG A N 1
ATOM 1724 C CA . ARG A 1 213 ? -10.212 -2.259 9.101 1.00 90.31 213 ARG A CA 1
ATOM 1725 C C . ARG A 1 213 ? -9.881 -2.540 10.565 1.00 90.31 213 ARG A C 1
ATOM 1727 O O . ARG A 1 213 ? -10.731 -2.309 11.424 1.00 90.31 213 ARG A O 1
ATOM 1734 N N . LEU A 1 214 ? -8.627 -2.895 10.859 1.00 91.00 214 LEU A N 1
ATOM 1735 C CA . LEU A 1 214 ? -8.161 -3.153 12.220 1.00 91.00 214 LEU A CA 1
ATOM 1736 C C . LEU A 1 214 ? -8.368 -1.935 13.130 1.00 91.00 214 LEU A C 1
ATOM 1738 O O . LEU A 1 214 ? -8.918 -2.073 14.222 1.00 91.00 214 LEU A O 1
ATOM 1742 N N . TYR A 1 215 ? -7.977 -0.737 12.681 1.00 90.56 215 TYR A N 1
ATOM 1743 C CA . TYR A 1 215 ? -8.140 0.491 13.464 1.00 90.56 215 TYR A CA 1
ATOM 1744 C C . TYR A 1 215 ? -9.612 0.784 13.769 1.00 90.56 215 TYR A C 1
ATOM 1746 O O . TYR A 1 215 ? -9.971 1.061 14.917 1.00 90.56 215 TYR A O 1
ATOM 1754 N N . ARG A 1 216 ? -10.478 0.704 12.751 1.00 89.31 216 ARG A N 1
ATOM 1755 C CA . ARG A 1 216 ? -11.912 0.979 12.892 1.00 89.31 216 ARG A CA 1
ATOM 1756 C C . ARG A 1 216 ? -12.578 -0.002 13.849 1.00 89.31 216 ARG A C 1
ATOM 1758 O O . ARG A 1 216 ? -13.322 0.415 14.736 1.00 89.31 216 ARG A O 1
ATOM 1765 N N . ASP A 1 217 ? -12.304 -1.287 13.685 1.00 88.81 217 ASP A N 1
ATOM 1766 C CA . ASP A 1 217 ? -12.983 -2.334 14.438 1.00 88.81 217 ASP A CA 1
ATOM 1767 C C . ASP A 1 217 ? -12.500 -2.366 15.901 1.00 88.81 217 ASP A C 1
ATOM 1769 O O . ASP A 1 217 ? -13.306 -2.555 16.819 1.00 88.81 217 ASP A O 1
ATOM 1773 N N . LEU A 1 218 ? -11.224 -2.047 16.156 1.00 88.12 218 LEU A N 1
ATOM 1774 C CA . LEU A 1 218 ? -10.720 -1.791 17.510 1.00 88.12 218 LEU A CA 1
ATOM 1775 C C . LEU A 1 218 ? -11.366 -0.555 18.142 1.00 88.12 218 LEU A C 1
ATOM 1777 O O . LEU A 1 218 ? -11.742 -0.581 19.315 1.00 88.12 218 LEU A O 1
ATOM 1781 N N . ALA A 1 219 ? -11.525 0.529 17.383 1.00 86.12 219 ALA A N 1
ATOM 1782 C CA . ALA A 1 219 ? -12.157 1.742 17.886 1.00 86.12 219 ALA A CA 1
ATOM 1783 C C . ALA A 1 219 ? -13.645 1.539 18.214 1.00 86.12 219 ALA A C 1
ATOM 1785 O O . ALA A 1 219 ? -14.142 2.126 19.177 1.00 86.12 219 ALA A O 1
ATOM 1786 N N . LEU A 1 220 ? -14.346 0.700 17.445 1.00 84.38 220 LEU A N 1
ATOM 1787 C CA . LEU A 1 220 ? -15.723 0.292 17.728 1.00 84.38 220 LEU A CA 1
ATOM 1788 C C . LEU A 1 220 ? -15.802 -0.565 18.995 1.00 84.38 220 LEU A C 1
ATOM 1790 O O . LEU A 1 220 ? -16.592 -0.243 19.880 1.00 84.38 220 LEU A O 1
ATOM 1794 N N . SER A 1 221 ? -14.931 -1.569 19.119 1.00 80.56 221 SER A N 1
ATOM 1795 C CA . SER A 1 221 ? -14.882 -2.469 20.282 1.00 80.56 221 SER A CA 1
ATOM 1796 C C . SER A 1 221 ? -14.524 -1.740 21.582 1.00 80.56 221 SER A C 1
ATOM 1798 O O . SER A 1 221 ? -14.992 -2.101 22.654 1.00 80.56 221 SER A O 1
ATOM 1800 N N . ALA A 1 222 ? -13.716 -0.680 21.498 1.00 78.50 222 ALA A N 1
ATOM 1801 C CA . ALA A 1 222 ? -13.347 0.150 22.644 1.00 78.50 222 ALA A CA 1
ATOM 1802 C C . ALA A 1 222 ? -14.423 1.184 23.038 1.00 78.50 222 ALA A C 1
ATOM 1804 O O . ALA A 1 222 ? -14.207 1.949 23.981 1.00 78.50 222 ALA A O 1
ATOM 1805 N N . SER A 1 223 ? -15.535 1.286 22.298 1.00 72.06 223 SER A N 1
ATOM 1806 C CA . SER A 1 223 ? -16.616 2.223 22.613 1.00 72.06 223 SER A CA 1
ATOM 1807 C C . SER A 1 223 ? -17.673 1.553 23.511 1.00 72.06 223 SER A C 1
ATOM 1809 O O . SER A 1 223 ? -18.188 0.493 23.149 1.00 72.06 223 SER A O 1
ATOM 1811 N N . PRO A 1 224 ? -18.032 2.157 24.663 1.00 58.44 224 PRO A N 1
ATOM 1812 C CA . PRO A 1 224 ? -18.882 1.523 25.680 1.00 58.44 224 PRO A CA 1
ATOM 1813 C C . PRO A 1 224 ? -20.333 1.261 25.240 1.00 58.44 224 PRO A C 1
ATOM 1815 O O . PRO A 1 224 ? -21.058 0.565 25.937 1.00 58.44 224 PRO A O 1
ATOM 1818 N N . ASN A 1 225 ? -20.755 1.762 24.075 1.00 54.97 225 ASN A N 1
ATOM 1819 C CA . ASN A 1 225 ? -22.132 1.658 23.577 1.00 54.97 225 ASN A CA 1
ATOM 1820 C C . ASN A 1 225 ? -22.349 0.480 22.605 1.00 54.97 225 ASN A C 1
ATOM 1822 O O . ASN A 1 225 ? -23.308 0.500 21.839 1.00 54.97 225 ASN A O 1
ATOM 1826 N N . SER A 1 226 ? -21.436 -0.498 22.560 1.00 50.12 226 SER A N 1
ATOM 1827 C CA . SER A 1 226 ? -21.452 -1.584 21.563 1.00 50.12 226 SER A CA 1
ATOM 1828 C C . SER A 1 226 ? -21.686 -2.991 22.123 1.00 50.12 226 SER A C 1
ATOM 1830 O O . SER A 1 226 ? -21.659 -3.950 21.354 1.00 50.12 226 SER A O 1
ATOM 1832 N N . MET A 1 227 ? -21.975 -3.132 23.421 1.00 41.28 227 MET A N 1
ATOM 1833 C CA . MET A 1 227 ? -22.549 -4.377 23.937 1.00 41.28 227 MET A CA 1
ATOM 1834 C C . MET A 1 227 ? -24.081 -4.287 23.861 1.00 41.28 227 MET A C 1
ATOM 1836 O O . MET A 1 227 ? -24.635 -3.377 24.482 1.00 41.28 227 MET A O 1
ATOM 1840 N N . PRO A 1 228 ? -24.758 -5.144 23.071 1.00 42.72 228 PRO A N 1
ATOM 1841 C CA . PRO A 1 228 ? -26.189 -5.372 23.241 1.00 42.72 228 PRO A CA 1
ATOM 1842 C C . PRO A 1 228 ? -26.494 -6.017 24.599 1.00 42.72 228 PRO A C 1
ATOM 1844 O O . PRO A 1 228 ? -25.617 -6.746 25.122 1.00 42.72 228 PRO A O 1
#

Secondary structure (DSSP, 8-state):
---TT-HHHHHHHHHHHHHHHHHHHHHHHHHHHHTHHHHHHHHTTSS---THHHHHHHHHHHHHHHHHHHHHHT-TTS---HHHHHHHHHSS-EEEE-TTT-SEEEE-GGGGHHHHHHHHHHHHHHHHHHHHHHHHS---HHHHHHIIIIIIHHHHHHHHHHHHHHHHHHHHSTTS-----GGGGTTT----HHHHHTTHHHHHHHHHHHHHHHHHHHHHHTSTT---

pLDDT: mean 77.83, std 13.61, range [41.28, 94.0]

Radius of gyration: 20.5 Å; chains: 1; bounding box: 54×40×56 Å

Organism: NCBI:txid47425